Protein AF-A0A290WRK7-F1 (afdb_monomer_lite)

pLDDT: mean 82.77, std 15.47, range [34.72, 97.94]

Organism: NCBI:txid368607

Secondary structure (DSSP, 8-state):
-EETTEEB---TTSS-GGGHHHHHT-SEES-EEEEEEEETTEEEE----SS-S-HHHHTTTEEEEEEEE----SHHHHHHHHHHHHHHH-TTEEE---BTTBEEEEETTHHHHHHHT---TTTS-EEEEES-SSS-SEEEEE--TTSPPTTSHHHHHHHTTT---PPPEEEEEE---S-TTEEEEEEEEGGGGGGHHHHHHHHHHHHHHHBSS---TTTHHHHHHHHHHHTS--

Radius of gyration: 19.08 Å; chains: 1; bounding box: 57×40×49 Å

Structure (mmCIF, N/CA/C/O backbone):
data_AF-A0A290WRK7-F1
#
_entry.id   AF-A0A290WRK7-F1
#
loop_
_atom_site.group_PDB
_atom_site.id
_atom_site.type_symbol
_atom_site.label_atom_id
_atom_site.label_alt_id
_atom_site.label_comp_id
_atom_site.label_asym_id
_atom_site.label_entity_id
_atom_site.label_seq_id
_atom_site.pdbx_PDB_ins_code
_atom_site.Cartn_x
_atom_site.Cartn_y
_atom_site.Cartn_z
_atom_site.occupancy
_atom_site.B_iso_or_equiv
_atom_site.auth_seq_id
_atom_site.auth_comp_id
_atom_site.auth_asym_id
_atom_site.auth_atom_id
_atom_site.pdbx_PDB_model_num
ATOM 1 N N . MET A 1 1 ? -4.599 -4.733 23.146 1.00 87.56 1 MET A N 1
ATOM 2 C CA . MET A 1 1 ? -3.559 -3.703 23.405 1.00 87.56 1 MET A CA 1
ATOM 3 C C . MET A 1 1 ? -3.979 -2.384 22.777 1.00 87.56 1 MET A C 1
ATOM 5 O O . MET A 1 1 ? -4.770 -2.422 21.839 1.00 87.56 1 MET A O 1
ATOM 9 N N . MET A 1 2 ? -3.465 -1.245 23.249 1.00 90.06 2 MET A N 1
ATOM 10 C CA . MET A 1 2 ? -3.748 0.048 22.616 1.00 90.06 2 MET A CA 1
ATOM 11 C C . MET A 1 2 ? -2.709 0.366 21.531 1.00 90.06 2 MET A C 1
ATOM 13 O O . MET A 1 2 ? -1.506 0.301 21.780 1.00 90.06 2 MET A O 1
ATOM 17 N N . VAL A 1 3 ? -3.170 0.714 20.329 1.00 90.69 3 VAL A N 1
ATOM 18 C CA . VAL A 1 3 ? -2.330 1.184 19.214 1.00 90.69 3 VAL A CA 1
ATOM 19 C C . VAL A 1 3 ? -2.905 2.492 18.700 1.00 90.69 3 VAL A C 1
ATOM 21 O O . VAL A 1 3 ? -4.041 2.526 18.228 1.00 90.69 3 VAL A O 1
ATOM 24 N N . ASN A 1 4 ? -2.145 3.582 18.805 1.00 91.31 4 ASN A N 1
ATOM 25 C CA . ASN A 1 4 ? -2.606 4.931 18.441 1.00 91.31 4 ASN A CA 1
ATOM 26 C C . ASN A 1 4 ? -3.931 5.332 19.128 1.00 91.31 4 ASN A C 1
ATOM 28 O O . ASN A 1 4 ? -4.725 6.092 18.578 1.00 91.31 4 ASN A O 1
ATOM 32 N N . GLY A 1 5 ? -4.201 4.792 20.321 1.00 88.12 5 GLY A N 1
ATOM 33 C CA . GLY A 1 5 ? -5.473 4.993 21.022 1.00 88.12 5 GLY A CA 1
ATOM 34 C C . GLY A 1 5 ? -6.630 4.088 20.569 1.00 88.12 5 GLY A C 1
ATOM 35 O O . GLY A 1 5 ? -7.731 4.250 21.078 1.00 88.12 5 GLY A O 1
ATOM 36 N N . ASN A 1 6 ? -6.404 3.127 19.667 1.00 90.31 6 ASN A N 1
ATOM 37 C CA . ASN A 1 6 ? -7.387 2.107 19.278 1.00 90.31 6 ASN A CA 1
ATOM 38 C C . ASN A 1 6 ? -7.168 0.822 20.079 1.00 90.31 6 ASN A C 1
ATOM 40 O O . ASN A 1 6 ? -6.027 0.372 20.216 1.00 90.31 6 ASN A O 1
ATOM 44 N N . HIS A 1 7 ? -8.245 0.195 20.551 1.00 91.50 7 HIS A N 1
ATOM 45 C CA . HIS A 1 7 ? -8.158 -1.086 21.242 1.00 91.50 7 HIS A CA 1
ATOM 46 C C . HIS A 1 7 ? -8.175 -2.252 20.242 1.00 91.50 7 HIS A C 1
ATOM 48 O O . HIS A 1 7 ? -9.217 -2.593 19.686 1.00 91.50 7 HIS A O 1
ATOM 54 N N . LEU A 1 8 ? -7.013 -2.873 20.018 1.00 90.62 8 LEU A N 1
ATOM 55 C CA . LEU A 1 8 ? -6.845 -3.961 19.049 1.00 90.62 8 LEU A CA 1
ATOM 56 C C . LEU A 1 8 ? -6.542 -5.306 19.737 1.00 90.62 8 LEU A C 1
ATOM 58 O O . LEU A 1 8 ? -5.662 -5.386 20.607 1.00 90.62 8 LEU A O 1
ATOM 62 N N . LEU A 1 9 ? -7.227 -6.371 19.309 1.00 91.81 9 LEU A N 1
ATOM 63 C CA . LEU A 1 9 ? -6.870 -7.772 19.557 1.00 91.81 9 LEU A CA 1
ATOM 64 C C . LEU A 1 9 ? -6.065 -8.299 18.369 1.00 91.81 9 LEU A C 1
ATOM 66 O O . LEU A 1 9 ? -6.621 -8.694 17.349 1.00 91.81 9 LEU A O 1
ATOM 70 N N . ILE A 1 10 ? -4.741 -8.295 18.507 1.00 90.31 10 ILE A N 1
ATOM 71 C CA . ILE A 1 10 ? -3.822 -8.675 17.432 1.00 90.31 10 ILE A CA 1
ATOM 72 C C . ILE A 1 10 ? -3.366 -10.122 17.649 1.00 90.31 10 ILE A C 1
ATOM 74 O O . ILE A 1 10 ? -2.714 -10.404 18.659 1.00 90.31 10 ILE A O 1
ATOM 78 N N . PRO A 1 11 ? -3.653 -11.050 16.721 1.00 90.69 11 PRO A N 1
ATOM 79 C CA . PRO A 1 11 ? -3.128 -12.404 16.802 1.00 90.69 11 PRO A CA 1
ATOM 80 C C . PRO A 1 11 ? -1.599 -12.410 16.644 1.00 90.69 11 PRO A C 1
ATOM 82 O O . PRO A 1 11 ? -1.045 -11.831 15.708 1.00 90.69 11 PRO A O 1
ATOM 85 N N . ALA A 1 12 ? -0.898 -13.102 17.546 1.00 88.31 12 ALA A N 1
ATOM 86 C CA . ALA A 1 12 ? 0.568 -13.078 17.618 1.00 88.31 12 ALA A CA 1
ATOM 87 C C . ALA A 1 12 ? 1.280 -13.631 16.367 1.00 88.31 12 ALA A C 1
ATOM 89 O O . ALA A 1 12 ? 2.458 -13.352 16.150 1.00 88.31 12 ALA A O 1
ATOM 90 N N . ASN A 1 13 ? 0.585 -14.417 15.544 1.00 89.56 13 ASN A N 1
ATOM 91 C CA . ASN A 1 13 ? 1.113 -14.966 14.296 1.00 89.56 13 ASN A CA 1
ATOM 92 C C . ASN A 1 13 ? 1.212 -13.932 13.162 1.00 89.56 13 ASN A C 1
ATOM 94 O O . ASN A 1 13 ? 1.998 -14.154 12.251 1.00 89.56 13 ASN A O 1
ATOM 98 N N . TYR A 1 14 ? 0.494 -12.807 13.235 1.00 91.69 14 TYR A N 1
ATOM 99 C CA . TYR A 1 14 ? 0.699 -11.669 12.329 1.00 91.69 14 TYR A CA 1
ATOM 100 C C . TYR A 1 14 ? 1.817 -10.736 12.794 1.00 91.69 14 TYR A C 1
ATOM 102 O O . TYR A 1 14 ? 2.262 -9.886 12.033 1.00 91.69 14 TYR A O 1
ATOM 110 N N . ILE A 1 15 ? 2.277 -10.866 14.039 1.00 90.50 15 ILE A N 1
ATOM 111 C CA . ILE A 1 15 ? 3.373 -10.056 14.562 1.00 90.50 15 ILE A CA 1
ATOM 112 C C . ILE A 1 15 ? 4.708 -10.699 14.151 1.00 90.50 15 ILE A C 1
ATOM 114 O O . ILE A 1 15 ? 4.929 -11.875 14.490 1.00 90.50 15 ILE A O 1
ATOM 118 N N . PRO A 1 16 ? 5.627 -9.938 13.519 1.00 88.06 16 PRO A N 1
ATOM 119 C CA . PRO A 1 16 ? 6.979 -10.405 13.232 1.00 88.06 16 PRO A CA 1
ATOM 120 C C . PRO A 1 16 ? 7.637 -10.976 14.489 1.00 88.06 16 PRO A C 1
ATOM 122 O O . PRO A 1 16 ? 7.585 -10.358 15.557 1.00 88.06 16 PRO A O 1
ATOM 125 N N . SER A 1 17 ? 8.259 -12.153 14.395 1.00 85.50 17 SER A N 1
ATOM 126 C CA . SER A 1 17 ? 8.798 -12.873 15.564 1.00 85.50 17 SER A CA 1
ATOM 127 C C . SER A 1 17 ? 9.740 -12.007 16.410 1.00 85.50 17 SER A C 1
ATOM 129 O O . SER A 1 17 ? 9.629 -11.999 17.636 1.00 85.50 17 SER A O 1
ATOM 131 N N . TYR A 1 18 ? 10.575 -11.199 15.752 1.00 84.44 18 TYR A N 1
ATOM 132 C CA . TYR A 1 18 ? 11.521 -10.267 16.369 1.00 84.44 18 TYR A CA 1
ATOM 133 C C . TYR A 1 18 ? 10.865 -9.051 17.057 1.00 84.44 18 TYR A C 1
ATOM 135 O O . TYR A 1 18 ? 11.536 -8.345 17.804 1.00 84.44 18 TYR A O 1
ATOM 143 N N . MET A 1 19 ? 9.561 -8.807 16.865 1.00 86.62 19 MET A N 1
ATOM 144 C CA . MET A 1 19 ? 8.807 -7.725 17.523 1.00 86.62 19 MET A CA 1
ATOM 145 C C . MET A 1 19 ? 7.826 -8.211 18.597 1.00 86.62 19 MET A C 1
ATOM 147 O O . MET A 1 19 ? 7.280 -7.390 19.335 1.00 86.62 19 MET A O 1
ATOM 151 N N . ARG A 1 20 ? 7.597 -9.525 18.738 1.00 85.81 20 ARG A N 1
ATOM 152 C CA . ARG A 1 20 ? 6.590 -10.066 19.677 1.00 85.81 20 ARG A CA 1
ATOM 153 C C . ARG A 1 20 ? 6.816 -9.622 21.120 1.00 85.81 20 ARG A C 1
ATOM 155 O O . ARG A 1 20 ? 5.865 -9.211 21.781 1.00 85.81 20 ARG A O 1
ATOM 162 N N . GLY A 1 21 ? 8.068 -9.637 21.582 1.00 83.12 21 GLY A N 1
ATOM 163 C CA . GLY A 1 21 ? 8.419 -9.163 22.924 1.00 83.12 21 GLY A CA 1
ATOM 164 C C . GLY A 1 21 ? 8.080 -7.684 23.137 1.00 83.12 21 GLY A C 1
ATOM 165 O O . GLY A 1 21 ? 7.555 -7.317 24.185 1.00 83.12 21 GLY A O 1
ATOM 166 N N . LEU A 1 22 ? 8.288 -6.847 22.114 1.00 82.38 22 LEU A N 1
ATOM 167 C CA . LEU A 1 22 ? 7.995 -5.413 22.178 1.00 82.38 22 LEU A CA 1
ATOM 168 C C . LEU A 1 22 ? 6.494 -5.147 22.338 1.00 82.38 22 LEU A C 1
ATOM 170 O O . LEU A 1 22 ? 6.105 -4.269 23.112 1.00 82.38 22 LEU A O 1
ATOM 174 N N . TYR A 1 23 ? 5.641 -5.888 21.632 1.00 83.31 23 TYR A N 1
ATOM 175 C CA . TYR A 1 23 ? 4.194 -5.681 21.708 1.00 83.31 23 TYR A CA 1
ATOM 176 C C . TYR A 1 23 ? 3.550 -6.314 22.944 1.00 83.31 23 TYR A C 1
ATOM 178 O O . TYR A 1 23 ? 2.590 -5.753 23.463 1.00 83.31 23 TYR A O 1
ATOM 186 N N . ALA A 1 24 ? 4.104 -7.409 23.472 1.00 77.50 24 ALA A N 1
ATOM 187 C CA . ALA A 1 24 ? 3.602 -8.039 24.694 1.00 77.50 24 ALA A CA 1
ATOM 188 C C . ALA A 1 24 ? 3.771 -7.159 25.948 1.00 77.50 24 ALA A C 1
ATOM 190 O O . ALA A 1 24 ? 2.962 -7.229 26.867 1.00 77.50 24 ALA A O 1
ATOM 191 N N . GLN A 1 25 ? 4.815 -6.328 25.989 1.00 75.94 25 GLN A N 1
ATOM 192 C CA . GLN A 1 25 ? 5.191 -5.559 27.183 1.00 75.94 25 GLN A CA 1
ATOM 193 C C . GLN A 1 25 ? 4.525 -4.178 27.290 1.00 75.94 25 GLN A C 1
ATOM 195 O O . GLN A 1 25 ? 4.662 -3.517 28.316 1.00 75.94 25 GLN A O 1
ATOM 200 N N . ALA A 1 26 ? 3.834 -3.702 26.251 1.00 66.81 26 ALA A N 1
ATOM 201 C CA . ALA A 1 26 ? 3.345 -2.326 26.201 1.00 66.81 26 ALA A CA 1
ATOM 202 C C . ALA A 1 26 ? 1.818 -2.231 26.224 1.00 66.81 26 ALA A C 1
ATOM 204 O O . ALA A 1 26 ? 1.137 -2.759 25.347 1.00 66.81 26 ALA A O 1
ATOM 205 N N . GLY A 1 27 ? 1.290 -1.470 27.188 1.00 71.75 27 GLY A N 1
ATOM 206 C CA . GLY A 1 27 ? -0.140 -1.160 27.270 1.00 71.75 27 GLY A CA 1
ATOM 207 C C . GLY A 1 27 ? -0.640 -0.277 26.118 1.00 71.75 27 GLY A C 1
ATOM 208 O O . GLY A 1 27 ? -1.760 -0.478 25.648 1.00 71.75 27 GLY A O 1
ATOM 209 N N . ASN A 1 28 ? 0.200 0.650 25.630 1.00 81.69 28 ASN A N 1
ATOM 210 C CA . ASN A 1 28 ? -0.082 1.544 24.500 1.00 81.69 28 ASN A CA 1
ATOM 211 C C . ASN A 1 28 ? 1.162 1.757 23.615 1.00 81.69 28 ASN A C 1
ATOM 213 O O . ASN A 1 28 ? 2.265 1.929 24.139 1.00 81.69 28 ASN A O 1
ATOM 217 N N . ARG A 1 29 ? 0.999 1.756 22.285 1.00 85.38 29 ARG A N 1
ATOM 218 C CA . ARG A 1 29 ? 2.089 1.927 21.308 1.00 85.38 29 ARG A CA 1
ATOM 219 C C . ARG A 1 29 ? 1.732 2.928 20.195 1.00 85.38 29 ARG A C 1
ATOM 221 O O . ARG A 1 29 ? 0.610 2.885 19.682 1.00 85.38 29 ARG A O 1
ATOM 228 N N . PRO A 1 30 ? 2.691 3.775 19.768 1.00 86.00 30 PRO A N 1
ATOM 229 C CA . PRO A 1 30 ? 2.574 4.556 18.543 1.00 86.00 30 PRO A CA 1
ATOM 230 C C . PRO A 1 30 ? 2.918 3.659 17.345 1.00 86.00 30 PRO A C 1
ATOM 232 O O . PRO A 1 30 ? 4.058 3.604 16.887 1.00 86.00 30 PRO A O 1
ATOM 235 N N . GLY A 1 31 ? 1.923 2.911 16.880 1.00 90.00 31 GLY A N 1
ATOM 236 C CA . GLY A 1 31 ? 1.999 2.086 15.682 1.00 90.00 31 GLY A CA 1
ATOM 237 C C . GLY A 1 31 ? 2.139 0.577 15.895 1.00 90.00 31 GLY A C 1
ATOM 238 O O . GLY A 1 31 ? 2.341 0.075 17.003 1.00 90.00 31 GLY A O 1
ATOM 239 N N . LEU A 1 32 ? 1.984 -0.146 14.787 1.00 93.31 32 LEU A N 1
ATOM 240 C CA . LEU A 1 32 ? 1.907 -1.602 14.708 1.00 93.31 32 LEU A CA 1
ATOM 241 C C . LEU A 1 32 ? 2.444 -2.071 13.354 1.00 93.31 32 LEU A C 1
ATOM 243 O O . LEU A 1 32 ? 2.000 -1.576 12.324 1.00 93.31 32 LEU A O 1
ATOM 247 N N . LEU A 1 33 ? 3.356 -3.042 13.359 1.00 94.38 33 LEU A N 1
ATOM 248 C CA . LEU A 1 33 ? 3.789 -3.762 12.167 1.00 94.38 33 LEU A CA 1
ATOM 249 C C . LEU A 1 33 ? 3.208 -5.175 12.198 1.00 94.38 33 LEU A C 1
ATOM 251 O O . LEU A 1 33 ? 3.399 -5.908 13.172 1.00 94.38 33 LEU A O 1
ATOM 255 N N . LEU A 1 34 ? 2.533 -5.548 11.117 1.00 94.44 34 LEU A N 1
ATOM 256 C CA . LEU A 1 34 ? 2.062 -6.900 10.853 1.00 94.44 34 LEU A CA 1
ATOM 257 C C . LEU A 1 34 ? 2.731 -7.446 9.589 1.00 94.44 34 LEU A C 1
ATOM 259 O O . LEU A 1 34 ? 3.000 -6.698 8.651 1.00 94.44 34 LEU A O 1
ATOM 263 N N . GLN A 1 35 ? 2.943 -8.757 9.553 1.00 93.56 35 GLN A N 1
ATOM 264 C CA . GLN A 1 35 ? 3.394 -9.499 8.382 1.00 93.56 35 GLN A CA 1
ATOM 265 C C . GLN A 1 35 ? 2.357 -10.552 7.998 1.00 93.56 35 GLN A C 1
ATOM 267 O O . GLN A 1 35 ? 1.903 -11.355 8.821 1.00 93.56 35 GLN A O 1
ATOM 272 N N . ALA A 1 36 ? 1.998 -10.546 6.723 1.00 93.25 36 ALA A N 1
ATOM 273 C CA . ALA A 1 36 ? 1.075 -11.481 6.113 1.00 93.25 36 ALA A CA 1
ATOM 274 C C . ALA A 1 36 ? 1.650 -12.018 4.796 1.00 93.25 36 ALA A C 1
ATOM 276 O O . ALA A 1 36 ? 2.622 -11.493 4.263 1.00 93.25 36 ALA A O 1
ATOM 277 N N . GLN A 1 37 ? 1.034 -13.069 4.270 1.00 92.19 37 GLN A N 1
ATOM 278 C CA . GLN A 1 37 ? 1.240 -13.548 2.909 1.00 92.19 37 GLN A CA 1
ATOM 279 C C . GLN A 1 37 ? -0.056 -13.372 2.111 1.00 92.19 37 GLN A C 1
ATOM 281 O O . GLN A 1 37 ? -1.141 -13.717 2.599 1.00 92.19 37 GLN A O 1
ATOM 286 N N . TRP A 1 38 ? 0.049 -12.843 0.897 1.00 93.00 38 TRP A N 1
ATOM 287 C CA . TRP A 1 38 ? -1.045 -12.724 -0.054 1.00 93.00 38 TRP A CA 1
ATOM 288 C C . TRP A 1 38 ? -1.185 -14.018 -0.844 1.00 93.00 38 TRP A C 1
ATOM 290 O O . TRP A 1 38 ? -0.379 -14.334 -1.710 1.00 93.00 38 TRP A O 1
ATOM 300 N N . LYS A 1 39 ? -2.217 -14.809 -0.544 1.00 87.25 39 LYS A N 1
ATOM 301 C CA . LYS A 1 39 ? -2.423 -16.096 -1.212 1.00 87.25 39 LYS A CA 1
ATOM 302 C C . LYS A 1 39 ? -3.889 -16.329 -1.501 1.00 87.25 39 LYS A C 1
ATOM 304 O O . LYS A 1 39 ? -4.712 -16.366 -0.587 1.00 87.25 39 LYS A O 1
ATOM 309 N N . ARG A 1 40 ? -4.211 -16.561 -2.780 1.00 83.56 40 ARG A N 1
ATOM 310 C CA . ARG A 1 40 ? -5.577 -16.875 -3.244 1.00 83.56 40 ARG A CA 1
ATOM 311 C C . ARG A 1 40 ? -6.605 -15.834 -2.764 1.00 83.56 40 ARG A C 1
ATOM 313 O O . ARG A 1 40 ? -7.663 -16.201 -2.253 1.00 83.56 40 ARG A O 1
ATOM 320 N N . GLY A 1 41 ? -6.265 -14.548 -2.873 1.00 85.12 41 GLY A N 1
ATOM 321 C CA . GLY A 1 41 ? -7.152 -13.447 -2.489 1.00 85.12 41 GLY A CA 1
ATOM 322 C C . GLY A 1 41 ? -7.311 -13.233 -0.980 1.00 85.12 41 GLY A C 1
ATOM 323 O O . GLY A 1 41 ? -8.280 -12.606 -0.554 1.00 85.12 41 GLY A O 1
ATOM 324 N N . LYS A 1 42 ? -6.425 -13.800 -0.150 1.00 89.81 42 LYS A N 1
ATOM 325 C CA . LYS A 1 42 ? -6.499 -13.710 1.314 1.00 89.81 42 LYS A CA 1
ATOM 326 C C . LYS A 1 42 ? -5.151 -13.335 1.911 1.00 89.81 42 LYS A C 1
ATOM 328 O O . LYS A 1 42 ? -4.116 -13.828 1.469 1.00 89.81 42 LYS A O 1
ATOM 333 N N . LEU A 1 43 ? -5.201 -12.531 2.971 1.00 92.69 43 LEU A N 1
ATOM 334 C CA . LEU A 1 43 ? -4.069 -12.291 3.859 1.00 92.69 43 LEU A CA 1
ATOM 335 C C . LEU A 1 43 ? -4.054 -13.380 4.926 1.00 92.69 43 LEU A C 1
ATOM 337 O O . LEU A 1 43 ? -4.977 -13.487 5.732 1.00 92.69 43 LEU A O 1
ATOM 341 N N . LEU A 1 44 ? -3.019 -14.211 4.894 1.00 90.62 44 LEU A N 1
ATOM 342 C CA . LEU A 1 44 ? -2.750 -15.213 5.920 1.00 90.62 44 LEU A CA 1
ATOM 343 C C . LEU A 1 44 ? -1.534 -14.776 6.739 1.00 90.62 44 LEU A C 1
ATOM 345 O O . LEU A 1 44 ? -0.718 -14.017 6.221 1.00 90.62 44 LEU A O 1
ATOM 349 N N . PRO A 1 45 ? -1.360 -15.258 7.979 1.00 89.06 45 PRO A N 1
ATOM 350 C CA . PRO A 1 45 ? -0.137 -15.015 8.731 1.00 89.06 45 PRO A CA 1
ATOM 351 C C . PRO A 1 45 ? 1.085 -15.434 7.915 1.00 89.06 45 PRO A C 1
ATOM 353 O O . PRO A 1 45 ? 1.083 -16.499 7.288 1.00 89.06 45 PRO A O 1
ATOM 356 N N . PHE A 1 46 ? 2.111 -14.592 7.913 1.00 86.94 46 PHE A N 1
ATOM 357 C CA . PHE A 1 46 ? 3.347 -14.890 7.212 1.00 86.94 46 PHE A CA 1
ATOM 358 C C . PHE A 1 46 ? 4.126 -15.999 7.925 1.00 86.94 46 PHE A C 1
ATOM 360 O O . PHE A 1 46 ? 4.280 -15.986 9.149 1.00 86.94 46 PHE A O 1
ATOM 367 N N . ILE A 1 47 ? 4.631 -16.958 7.153 1.00 78.12 47 ILE A N 1
ATOM 368 C CA . ILE A 1 47 ? 5.482 -18.042 7.642 1.00 78.12 47 ILE A CA 1
ATOM 369 C C . ILE A 1 47 ? 6.767 -17.987 6.830 1.00 78.12 47 ILE A C 1
ATOM 371 O O . ILE A 1 47 ? 6.733 -18.178 5.617 1.00 78.12 47 ILE A O 1
ATOM 375 N N . ALA A 1 48 ? 7.891 -17.737 7.501 1.00 71.31 48 ALA A N 1
ATOM 376 C CA . ALA A 1 48 ? 9.180 -17.763 6.833 1.00 71.31 48 ALA A CA 1
ATOM 377 C C . ALA A 1 48 ? 9.488 -19.191 6.329 1.00 71.31 48 ALA A C 1
ATOM 379 O O . ALA A 1 48 ? 9.412 -20.122 7.138 1.00 71.31 48 ALA A O 1
ATOM 380 N N . PRO A 1 49 ? 9.819 -19.403 5.038 1.00 65.69 49 PRO A N 1
ATOM 381 C CA . PRO A 1 49 ? 10.357 -20.661 4.573 1.00 65.69 49 PRO A CA 1
ATOM 382 C C . PRO A 1 49 ? 11.640 -20.964 5.346 1.00 65.69 49 PRO A C 1
ATOM 384 O O . PRO A 1 49 ? 12.441 -20.085 5.651 1.00 65.69 49 PRO A O 1
ATOM 387 N N . HIS A 1 50 ? 11.810 -22.235 5.692 1.00 59.94 50 HIS A N 1
ATOM 388 C CA . HIS A 1 50 ? 12.923 -22.720 6.505 1.00 59.94 50 HIS A CA 1
ATOM 389 C C . HIS A 1 50 ? 14.256 -22.823 5.740 1.00 59.94 50 HIS A C 1
ATOM 391 O O . HIS A 1 50 ? 15.207 -23.381 6.283 1.00 59.94 50 HIS A O 1
ATOM 397 N N . ASP A 1 51 ? 14.334 -22.350 4.493 1.00 54.50 51 ASP A N 1
ATOM 398 C CA . ASP A 1 51 ? 15.534 -22.473 3.667 1.00 54.50 51 ASP A CA 1
ATOM 399 C C . ASP A 1 51 ? 16.359 -21.174 3.634 1.00 54.50 51 ASP A C 1
ATOM 401 O O . ASP A 1 51 ? 15.863 -20.074 3.868 1.00 54.50 51 ASP A O 1
ATOM 405 N N . ASN A 1 52 ? 17.659 -21.314 3.371 1.00 48.44 52 ASN A N 1
ATOM 406 C CA . ASN A 1 52 ? 18.594 -20.193 3.247 1.00 48.44 52 ASN A CA 1
ATOM 407 C C . ASN A 1 52 ? 18.533 -19.534 1.853 1.00 48.44 52 ASN A C 1
ATOM 409 O O . ASN A 1 52 ? 19.505 -18.898 1.435 1.00 48.44 52 ASN A O 1
ATOM 413 N N . THR A 1 53 ? 17.445 -19.717 1.094 1.00 51.34 53 THR A N 1
ATOM 414 C CA . THR A 1 53 ? 17.296 -19.078 -0.217 1.00 51.34 53 THR A CA 1
ATOM 415 C C . THR A 1 53 ? 17.174 -17.565 -0.010 1.00 51.34 53 THR A C 1
ATOM 417 O O . THR A 1 53 ? 16.541 -17.122 0.955 1.00 51.34 53 THR A O 1
ATOM 420 N N . PRO A 1 54 ? 17.803 -16.732 -0.861 1.00 48.19 54 PRO A N 1
ATOM 421 C CA . PRO A 1 54 ? 17.791 -15.295 -0.655 1.00 48.19 54 PRO A CA 1
ATOM 422 C C . PRO A 1 54 ? 16.375 -14.724 -0.509 1.00 48.19 54 PRO A C 1
ATOM 424 O O . PRO A 1 54 ? 15.486 -15.000 -1.314 1.00 48.19 54 PRO A O 1
ATOM 427 N N . ILE A 1 55 ? 16.203 -13.883 0.512 1.00 54.03 55 ILE A N 1
ATOM 428 C CA . ILE A 1 55 ? 14.940 -13.270 0.966 1.00 54.03 55 ILE A CA 1
ATOM 429 C C . ILE A 1 55 ? 14.124 -12.683 -0.207 1.00 54.03 55 ILE A C 1
ATOM 431 O O . ILE A 1 55 ? 12.909 -12.827 -0.274 1.00 54.03 55 ILE A O 1
ATOM 435 N N . TRP A 1 56 ? 14.778 -12.078 -1.198 1.00 53.06 56 TRP A N 1
ATOM 436 C CA . TRP A 1 56 ? 14.108 -11.455 -2.347 1.00 53.06 56 TRP A CA 1
ATOM 437 C C . TRP A 1 56 ? 13.507 -12.437 -3.371 1.00 53.06 56 TRP A C 1
ATOM 439 O O . TRP A 1 56 ? 12.760 -12.001 -4.244 1.00 53.06 56 TRP A O 1
ATOM 449 N N . ILE A 1 57 ? 13.812 -13.735 -3.281 1.00 57.03 57 ILE A N 1
ATOM 450 C CA . ILE A 1 57 ? 13.254 -14.786 -4.148 1.00 57.03 57 ILE A CA 1
ATOM 451 C C . ILE A 1 57 ? 12.118 -15.527 -3.432 1.00 57.03 57 ILE A C 1
ATOM 453 O O . ILE A 1 57 ? 11.103 -15.828 -4.056 1.00 57.03 57 ILE A O 1
ATOM 457 N N . SER A 1 58 ? 12.261 -15.787 -2.129 1.00 59.66 58 SER A N 1
ATOM 458 C CA . SER A 1 58 ? 11.358 -16.672 -1.375 1.00 59.66 58 SER A CA 1
ATOM 459 C C . SER A 1 58 ? 10.099 -15.996 -0.821 1.00 59.66 58 SER A C 1
ATOM 461 O O . SER A 1 58 ? 9.160 -16.689 -0.436 1.00 59.66 58 SER A O 1
ATOM 463 N N . TYR A 1 59 ? 10.058 -14.661 -0.776 1.00 74.12 59 TYR A N 1
ATOM 464 C CA . TYR A 1 59 ? 8.996 -13.901 -0.104 1.00 74.12 59 TYR A CA 1
ATOM 465 C C . TYR A 1 59 ? 8.109 -13.089 -1.046 1.00 74.12 59 TYR A C 1
ATOM 467 O O . TYR A 1 59 ? 7.543 -12.088 -0.629 1.00 74.12 59 TYR A O 1
ATOM 475 N N . GLN A 1 60 ? 7.961 -13.502 -2.307 1.00 78.88 60 GLN A N 1
ATOM 476 C CA . GLN A 1 60 ? 7.212 -12.736 -3.319 1.00 78.88 60 GLN A CA 1
ATOM 477 C C . GLN A 1 60 ? 5.770 -12.407 -2.907 1.00 78.88 60 GLN A C 1
ATOM 479 O O . GLN A 1 60 ? 5.274 -11.336 -3.242 1.00 78.88 60 GLN A O 1
ATOM 484 N N . ASP A 1 61 ? 5.141 -13.291 -2.132 1.00 86.38 61 ASP A N 1
ATOM 485 C CA . ASP A 1 61 ? 3.785 -13.104 -1.618 1.00 86.38 61 ASP A CA 1
ATOM 486 C C . ASP A 1 61 ? 3.747 -12.340 -0.275 1.00 86.38 61 ASP A C 1
ATOM 488 O O . ASP A 1 61 ? 2.678 -12.193 0.315 1.00 86.38 61 ASP A O 1
ATOM 492 N N . GLU A 1 62 ? 4.879 -11.884 0.274 1.00 88.19 62 GLU A N 1
ATOM 493 C CA . GLU A 1 62 ? 4.904 -11.146 1.541 1.00 88.19 62 GLU A CA 1
ATOM 494 C C . GLU A 1 62 ? 4.192 -9.796 1.412 1.00 88.19 62 GLU A C 1
ATOM 496 O O . GLU A 1 62 ? 4.438 -8.998 0.505 1.00 88.19 62 GLU A O 1
ATOM 501 N N . VAL A 1 63 ? 3.342 -9.524 2.399 1.00 92.25 63 VAL A N 1
ATOM 502 C CA . VAL A 1 63 ? 2.686 -8.242 2.612 1.00 92.25 63 VAL A CA 1
ATOM 503 C C . VAL A 1 63 ? 3.036 -7.746 4.010 1.00 92.25 63 VAL A C 1
ATOM 505 O O . VAL A 1 63 ? 2.637 -8.334 5.017 1.00 92.25 63 VAL A O 1
ATOM 508 N N . SER A 1 64 ? 3.753 -6.629 4.074 1.00 94.69 64 SER A N 1
ATOM 509 C CA . SER A 1 64 ? 4.034 -5.915 5.321 1.00 94.69 64 SER A CA 1
ATOM 510 C C . SER A 1 64 ? 3.012 -4.797 5.517 1.00 94.69 64 SER A C 1
ATOM 512 O O . SER A 1 64 ? 2.859 -3.946 4.646 1.00 94.69 64 SER A O 1
ATOM 514 N N . ILE A 1 65 ? 2.316 -4.782 6.654 1.00 97.44 65 ILE A N 1
ATOM 515 C CA . ILE A 1 65 ? 1.274 -3.799 6.981 1.00 97.44 65 ILE A CA 1
ATOM 516 C C . ILE A 1 65 ? 1.748 -2.977 8.174 1.00 97.44 65 ILE A C 1
ATOM 518 O O . ILE A 1 65 ? 1.868 -3.489 9.286 1.00 97.44 65 ILE A O 1
ATOM 522 N N . LEU A 1 66 ? 1.990 -1.693 7.951 1.00 96.94 66 LEU A N 1
ATOM 523 C CA . LEU A 1 66 ? 2.434 -0.747 8.958 1.00 96.94 66 LEU A CA 1
ATOM 524 C C . LEU A 1 66 ? 1.308 0.239 9.283 1.00 96.94 66 LEU A C 1
ATOM 526 O O . LEU A 1 66 ? 0.919 1.057 8.455 1.00 96.94 66 LEU A O 1
ATOM 530 N N . VAL A 1 67 ? 0.817 0.194 10.518 1.00 95.62 67 VAL A N 1
ATOM 531 C CA . VAL A 1 67 ? -0.087 1.200 11.082 1.00 95.62 67 VAL A CA 1
ATOM 532 C C . VAL A 1 67 ? 0.764 2.232 11.815 1.00 95.62 67 VAL A C 1
ATOM 534 O O . VAL A 1 67 ? 1.424 1.907 12.800 1.00 95.62 67 VAL A O 1
ATOM 537 N N . GLN A 1 68 ? 0.765 3.474 11.346 1.00 93.81 68 GLN A N 1
ATOM 538 C CA . GLN A 1 68 ? 1.549 4.587 11.895 1.00 93.81 68 GLN A CA 1
ATOM 539 C C . GLN A 1 68 ? 0.646 5.597 12.589 1.00 93.81 68 GLN A C 1
ATOM 541 O O . GLN A 1 68 ? -0.536 5.673 12.275 1.00 93.81 68 GLN A O 1
ATOM 546 N N . HIS A 1 69 ? 1.192 6.385 13.513 1.00 94.12 69 HIS A N 1
ATOM 547 C CA . HIS A 1 69 ? 0.439 7.438 14.188 1.00 94.12 69 HIS A CA 1
ATOM 548 C C . HIS A 1 69 ? 0.374 8.717 13.344 1.00 94.12 69 HIS A C 1
ATOM 550 O O . HIS A 1 69 ? 1.412 9.305 13.049 1.00 94.12 69 HIS A O 1
ATOM 556 N N . PHE A 1 70 ? -0.835 9.162 13.006 1.00 93.50 70 PHE A N 1
ATOM 557 C CA . PHE A 1 70 ? -1.103 10.447 12.354 1.00 93.50 70 PHE A CA 1
ATOM 558 C C . PHE A 1 70 ? -2.422 11.010 12.863 1.00 93.50 70 PHE A C 1
ATOM 560 O O . PHE A 1 70 ? -3.421 10.299 12.856 1.00 93.50 70 PHE A O 1
ATOM 567 N N . ASP A 1 71 ? -2.451 12.278 13.260 1.00 90.69 71 ASP A N 1
ATOM 568 C CA . ASP A 1 71 ? -3.667 12.926 13.758 1.00 90.69 71 ASP A CA 1
ATOM 569 C C . ASP A 1 71 ? -4.600 13.324 12.598 1.00 90.69 71 ASP A C 1
ATOM 571 O O . ASP A 1 71 ? -4.610 14.462 12.132 1.00 90.69 71 ASP A O 1
ATOM 575 N N . ALA A 1 72 ? -5.304 12.328 12.052 1.00 89.19 72 ALA A N 1
ATOM 576 C CA . ALA A 1 72 ? -6.286 12.480 10.982 1.00 89.19 72 ALA A CA 1
ATOM 577 C C . ALA A 1 72 ? -7.471 11.529 11.211 1.00 89.19 72 ALA A C 1
ATOM 579 O O . ALA A 1 72 ? -7.421 10.333 10.907 1.00 89.19 72 ALA A O 1
ATOM 580 N N . ASN A 1 73 ? -8.556 12.065 11.762 1.00 88.69 73 ASN A N 1
ATOM 581 C CA . ASN A 1 73 ? -9.722 11.314 12.221 1.00 88.69 73 ASN A CA 1
ATOM 582 C C . ASN A 1 73 ? -10.974 11.594 11.385 1.00 88.69 73 ASN A C 1
ATOM 584 O O . ASN A 1 73 ? -11.844 10.728 11.266 1.00 88.69 73 ASN A O 1
ATOM 588 N N . THR A 1 74 ? -11.074 12.777 10.782 1.00 90.00 74 THR A N 1
ATOM 589 C CA . THR A 1 74 ? -12.182 13.140 9.895 1.00 90.00 74 THR A CA 1
ATOM 590 C C . THR A 1 74 ? -11.868 12.818 8.434 1.00 90.00 74 THR A C 1
ATOM 592 O O . THR A 1 74 ? -10.716 12.669 8.027 1.00 90.00 74 THR A O 1
ATOM 595 N N . LEU A 1 75 ? -12.909 12.723 7.601 1.00 89.19 75 LEU A N 1
ATOM 596 C CA . LEU A 1 75 ? -12.733 12.512 6.161 1.00 89.19 75 LEU A CA 1
ATOM 597 C C . LEU A 1 75 ? -11.935 13.657 5.508 1.00 89.19 75 LEU A C 1
ATOM 599 O O . LEU A 1 75 ? -11.104 13.411 4.640 1.00 89.19 75 LEU A O 1
ATOM 603 N N . ALA A 1 76 ? -12.172 14.899 5.939 1.00 91.12 76 ALA A N 1
ATOM 604 C CA . ALA A 1 76 ? -11.457 16.067 5.435 1.00 91.12 76 ALA A CA 1
ATOM 605 C C . ALA A 1 76 ? -9.967 16.024 5.808 1.00 91.12 76 ALA A C 1
ATOM 607 O O . ALA A 1 76 ? -9.121 16.220 4.939 1.00 91.12 76 ALA A O 1
ATOM 608 N N . GLU A 1 77 ? -9.645 15.692 7.061 1.00 93.12 77 GLU A N 1
ATOM 609 C CA . GLU A 1 77 ? -8.258 15.518 7.520 1.00 93.12 77 GLU A CA 1
ATOM 610 C C . GLU A 1 77 ? -7.544 14.395 6.761 1.00 93.12 77 GLU A C 1
ATOM 612 O O . GLU A 1 77 ? -6.394 14.555 6.361 1.00 93.12 77 GLU A O 1
ATOM 617 N N . LYS A 1 78 ? -8.230 13.277 6.492 1.00 91.62 78 LYS A N 1
ATOM 618 C CA . LYS A 1 78 ? -7.671 12.169 5.702 1.00 91.62 78 LYS A CA 1
ATOM 619 C C . LYS A 1 78 ? -7.344 12.594 4.271 1.00 91.62 78 LYS A C 1
ATOM 621 O O . LYS A 1 78 ? -6.269 12.262 3.779 1.00 91.62 78 LYS A O 1
ATOM 626 N N . TYR A 1 79 ? -8.208 13.378 3.622 1.00 92.25 79 TYR A N 1
ATOM 627 C CA . TYR A 1 79 ? -7.895 13.934 2.302 1.00 92.25 79 TYR A CA 1
ATOM 628 C C . TYR A 1 79 ? -6.750 14.951 2.343 1.00 92.25 79 TYR A C 1
ATOM 630 O O . TYR A 1 79 ? -5.914 14.949 1.443 1.00 92.25 79 TYR A O 1
ATOM 638 N N . GLN A 1 80 ? -6.662 15.789 3.380 1.00 93.94 80 GLN A N 1
ATOM 639 C CA . GLN A 1 80 ? -5.528 16.706 3.554 1.00 93.94 80 GLN A CA 1
ATOM 640 C C . GLN A 1 80 ? -4.210 15.944 3.750 1.00 93.94 80 GLN A C 1
ATOM 642 O O . GLN A 1 80 ? -3.194 16.296 3.147 1.00 93.94 80 GLN A O 1
ATOM 647 N N . LEU A 1 81 ? -4.227 14.866 4.541 1.00 94.75 81 LEU A N 1
ATOM 648 C CA . LEU A 1 81 ? -3.080 13.979 4.720 1.00 94.75 81 LEU A CA 1
ATOM 649 C C . LEU A 1 81 ? -2.665 13.339 3.388 1.00 94.75 81 LEU A C 1
ATOM 651 O O . LEU A 1 81 ? -1.486 13.380 3.035 1.00 94.75 81 LEU A O 1
ATOM 655 N N . ALA A 1 82 ? -3.634 12.829 2.623 1.00 95.00 82 ALA A N 1
ATOM 656 C CA . ALA A 1 82 ? -3.397 12.240 1.310 1.00 95.00 82 ALA A CA 1
ATOM 657 C C . ALA A 1 82 ? -2.770 13.245 0.331 1.00 95.00 82 ALA A C 1
ATOM 659 O O . ALA A 1 82 ? -1.762 12.953 -0.311 1.00 95.00 82 ALA A O 1
ATOM 660 N N . GLN A 1 83 ? -3.298 14.472 0.276 1.00 94.88 83 GLN A N 1
ATOM 661 C CA . GLN A 1 83 ? -2.744 15.551 -0.547 1.00 94.88 83 GLN A CA 1
ATOM 662 C C . GLN A 1 83 ? -1.306 15.902 -0.148 1.00 94.88 83 GLN A C 1
ATOM 664 O O . GLN A 1 83 ? -0.455 16.084 -1.022 1.00 94.88 83 GLN A O 1
ATOM 669 N N . ARG A 1 84 ? -1.004 15.952 1.156 1.00 94.44 84 ARG A N 1
ATOM 670 C CA . ARG A 1 84 ? 0.357 16.191 1.655 1.00 94.44 84 ARG A CA 1
ATOM 671 C C . ARG A 1 84 ? 1.314 15.093 1.197 1.00 94.44 84 ARG A C 1
ATOM 673 O O . ARG A 1 84 ? 2.378 15.413 0.674 1.00 94.44 84 ARG A O 1
ATOM 680 N N . PHE A 1 85 ? 0.936 13.824 1.337 1.00 94.44 85 PHE A N 1
ATOM 681 C CA . PHE A 1 85 ? 1.758 12.693 0.894 1.00 94.44 85 PHE A CA 1
ATOM 682 C C . PHE A 1 85 ? 1.993 12.738 -0.618 1.00 94.44 85 PHE A C 1
ATOM 684 O O . PHE A 1 85 ? 3.133 12.649 -1.072 1.00 94.44 85 PHE A O 1
ATOM 691 N N . SER A 1 86 ? 0.944 12.985 -1.401 1.00 93.19 86 SER A N 1
ATOM 692 C CA . SER A 1 86 ? 1.067 13.080 -2.855 1.00 93.19 86 SER A CA 1
ATOM 693 C C . SER A 1 86 ? 1.876 14.282 -3.321 1.00 93.19 86 SER A C 1
ATOM 695 O O . SER A 1 86 ? 2.583 14.170 -4.320 1.00 93.19 86 SER A O 1
ATOM 697 N N . SER A 1 87 ? 1.860 15.408 -2.601 1.00 93.69 87 SER A N 1
ATOM 698 C CA . SER A 1 87 ? 2.695 16.566 -2.948 1.00 93.69 87 SER A CA 1
ATOM 699 C C . SER A 1 87 ? 4.200 16.292 -2.860 1.00 93.69 87 SER A C 1
ATOM 701 O O . SER A 1 87 ? 4.963 16.954 -3.555 1.00 93.69 87 SER A O 1
ATOM 703 N N . ILE A 1 88 ? 4.626 15.301 -2.066 1.00 91.94 88 ILE A N 1
ATOM 704 C CA . ILE A 1 88 ? 6.033 14.883 -1.977 1.00 91.94 88 ILE A CA 1
ATOM 705 C C . ILE A 1 88 ? 6.441 14.147 -3.257 1.00 91.94 88 ILE A C 1
ATOM 707 O O . ILE A 1 88 ? 7.544 14.336 -3.761 1.00 91.94 88 ILE A O 1
ATOM 711 N N . TRP A 1 89 ? 5.538 13.328 -3.801 1.00 90.69 89 TRP A N 1
ATOM 712 C CA . TRP A 1 89 ? 5.822 12.488 -4.962 1.00 90.69 89 TRP A CA 1
ATOM 713 C C . TRP A 1 89 ? 5.551 13.168 -6.300 1.00 90.69 89 TRP A C 1
ATOM 715 O O . TRP A 1 89 ? 6.182 12.808 -7.282 1.00 90.69 89 TRP A O 1
ATOM 725 N N . MET A 1 90 ? 4.635 14.132 -6.370 1.00 92.00 90 MET A N 1
ATOM 726 C CA . MET A 1 90 ? 4.184 14.745 -7.626 1.00 92.00 90 MET A CA 1
ATOM 727 C C . MET A 1 90 ? 5.212 15.586 -8.422 1.00 92.00 90 MET A C 1
ATOM 729 O O . MET A 1 90 ? 5.051 15.668 -9.644 1.00 92.00 90 MET A O 1
ATOM 733 N N . PRO A 1 91 ? 6.221 16.250 -7.821 1.00 90.75 91 PRO A N 1
ATOM 734 C CA . PRO A 1 91 ? 7.145 17.099 -8.571 1.00 90.75 91 PRO A CA 1
ATOM 735 C C . PRO A 1 91 ? 7.823 16.364 -9.736 1.00 90.75 91 PRO A C 1
ATOM 737 O O . PRO A 1 91 ? 8.205 15.205 -9.607 1.00 90.75 91 PRO A O 1
ATOM 740 N N . ASN A 1 92 ? 7.987 17.053 -10.871 1.00 88.94 92 ASN A N 1
ATOM 741 C CA . ASN A 1 92 ? 8.630 16.534 -12.089 1.00 88.94 92 ASN A CA 1
ATOM 742 C C . ASN A 1 92 ? 7.989 15.269 -12.677 1.00 88.94 92 ASN A C 1
ATOM 744 O O . ASN A 1 92 ? 8.679 14.435 -13.267 1.00 88.94 92 ASN A O 1
ATOM 748 N N . ARG A 1 93 ? 6.665 15.135 -12.560 1.00 91.75 93 ARG A N 1
ATOM 749 C CA . ARG A 1 93 ? 5.920 14.019 -13.145 1.00 91.75 93 ARG A CA 1
ATOM 750 C C . ARG A 1 93 ? 4.900 14.458 -14.174 1.00 91.75 93 ARG A C 1
ATOM 752 O O . ARG A 1 93 ? 4.317 15.538 -14.082 1.00 91.75 93 ARG A O 1
ATOM 759 N N . LYS A 1 94 ? 4.630 13.556 -15.110 1.00 93.00 94 LYS A N 1
ATOM 760 C CA . LYS A 1 94 ? 3.538 13.660 -16.076 1.00 93.00 94 LYS A CA 1
ATOM 761 C C . LYS A 1 94 ? 2.559 12.520 -15.866 1.00 93.00 94 LYS A C 1
ATOM 763 O O . LYS A 1 94 ? 2.957 11.398 -15.553 1.00 93.00 94 LYS A O 1
ATOM 768 N N . GLN A 1 95 ? 1.279 12.810 -16.062 1.00 93.75 95 GLN A N 1
ATOM 769 C CA . GLN A 1 95 ? 0.273 11.762 -16.122 1.00 93.75 95 GLN A CA 1
ATOM 770 C C . GLN A 1 95 ? 0.454 10.966 -17.414 1.00 93.75 95 GLN A C 1
ATOM 772 O O . GLN A 1 95 ? 0.636 11.545 -18.486 1.00 93.75 95 GLN A O 1
ATOM 777 N N . VAL A 1 96 ? 0.389 9.647 -17.30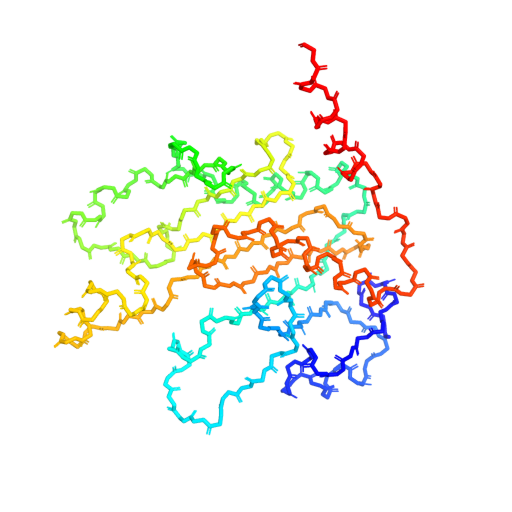5 1.00 92.38 96 VAL A N 1
ATOM 778 C CA . VAL A 1 96 ? 0.391 8.723 -18.442 1.00 92.38 96 VAL A CA 1
ATOM 779 C C . VAL A 1 96 ? -0.915 7.928 -18.457 1.00 92.38 96 VAL A C 1
ATOM 781 O O . VAL A 1 96 ? -1.837 8.212 -17.688 1.00 92.38 96 VAL A O 1
ATOM 784 N N . ALA A 1 97 ? -1.026 6.949 -19.356 1.00 90.62 97 ALA A N 1
ATOM 785 C CA . ALA A 1 97 ? -2.205 6.097 -19.436 1.00 90.62 97 ALA A CA 1
ATOM 786 C C . ALA A 1 97 ? -2.501 5.428 -18.083 1.00 90.62 97 ALA A C 1
ATOM 788 O O . ALA A 1 97 ? -1.607 4.880 -17.431 1.00 90.62 97 ALA A O 1
ATOM 789 N N . SER A 1 98 ? -3.771 5.473 -17.676 1.00 90.06 98 SER A N 1
ATOM 790 C CA . SER A 1 98 ? -4.249 4.777 -16.485 1.00 90.06 98 SER A CA 1
ATOM 791 C C . SER A 1 98 ? -3.958 3.280 -16.573 1.00 90.06 98 SER A C 1
ATOM 793 O O . SER A 1 98 ? -4.048 2.675 -17.642 1.00 90.06 98 SER A O 1
ATOM 795 N N . ARG A 1 99 ? -3.640 2.668 -15.432 1.00 90.81 99 ARG A N 1
ATOM 796 C CA . ARG A 1 99 ? -3.303 1.243 -15.328 1.00 90.81 99 ARG A CA 1
ATOM 797 C C . ARG A 1 99 ? -3.936 0.671 -14.066 1.00 90.81 99 ARG A C 1
ATOM 799 O O . ARG A 1 99 ? -3.901 1.319 -13.030 1.00 90.81 99 ARG A O 1
ATOM 806 N N . HIS A 1 100 ? -4.536 -0.516 -14.153 1.00 94.06 100 HIS A N 1
ATOM 807 C CA . HIS A 1 100 ? -5.206 -1.179 -13.019 1.00 94.06 100 HIS A CA 1
ATOM 808 C C . HIS A 1 100 ? -6.291 -0.319 -12.334 1.00 94.06 100 HIS A C 1
ATOM 810 O O . HIS A 1 100 ? -6.511 -0.436 -11.134 1.00 94.06 100 HIS A O 1
ATOM 816 N N . GLY A 1 101 ? -6.957 0.572 -13.081 1.00 93.31 101 GLY A N 1
ATOM 817 C CA . GLY A 1 101 ? -7.942 1.510 -12.524 1.00 93.31 101 GLY A CA 1
ATOM 818 C C . GLY A 1 101 ? -7.339 2.691 -11.748 1.00 93.31 101 GLY A C 1
ATOM 819 O O . GLY A 1 101 ? -8.077 3.422 -11.095 1.00 93.31 101 GLY A O 1
ATOM 820 N N . LEU A 1 102 ? -6.020 2.895 -11.827 1.00 96.19 102 LEU A N 1
ATOM 821 C CA . LEU A 1 102 ? -5.282 3.957 -11.144 1.00 96.19 102 LEU A CA 1
ATOM 822 C C . LEU A 1 102 ? -4.836 5.052 -12.124 1.00 96.19 102 LEU A C 1
ATOM 824 O O . LEU A 1 102 ? -4.505 4.779 -13.284 1.00 96.19 102 LEU A O 1
ATOM 828 N N . LEU A 1 103 ? -4.760 6.295 -11.643 1.00 96.19 103 LEU A N 1
ATOM 829 C CA . LEU A 1 103 ? -4.091 7.394 -12.342 1.00 96.19 103 LEU A CA 1
ATOM 830 C C . LEU A 1 103 ? -2.579 7.243 -12.169 1.00 96.19 103 LEU A C 1
ATOM 832 O O . LEU A 1 103 ? -2.090 7.350 -11.048 1.00 96.19 103 LEU A O 1
ATOM 836 N N . ARG A 1 104 ? -1.843 6.996 -13.258 1.00 95.50 104 ARG A N 1
ATOM 837 C CA . ARG A 1 104 ? -0.391 6.763 -13.230 1.00 95.50 104 ARG A CA 1
ATOM 838 C C . ARG A 1 104 ? 0.385 8.034 -13.577 1.00 95.50 104 ARG A C 1
ATOM 840 O O . ARG A 1 104 ? 0.066 8.714 -14.553 1.00 95.50 104 ARG A O 1
ATOM 847 N N . TYR A 1 105 ? 1.436 8.303 -12.811 1.00 94.25 105 TYR A N 1
ATOM 848 C CA . TYR A 1 105 ? 2.347 9.431 -12.964 1.00 94.25 105 TYR A CA 1
ATOM 849 C C . TYR A 1 105 ? 3.803 8.952 -12.979 1.00 94.25 105 TYR A C 1
ATOM 851 O O . TYR A 1 105 ? 4.316 8.419 -11.990 1.00 94.25 105 TYR A O 1
ATOM 859 N N . GLU A 1 106 ? 4.490 9.204 -14.087 1.00 91.19 106 GLU A N 1
ATOM 860 C CA . GLU A 1 106 ? 5.892 8.828 -14.303 1.00 91.19 106 GLU A CA 1
ATOM 861 C C . GLU A 1 106 ? 6.799 10.056 -14.193 1.00 91.19 106 GLU A C 1
ATOM 863 O O . GLU A 1 106 ? 6.375 11.176 -14.490 1.00 91.19 106 GLU A O 1
ATOM 868 N N . HIS A 1 107 ? 8.054 9.854 -13.786 1.00 88.25 107 HIS A N 1
ATOM 869 C CA . HIS A 1 107 ? 9.047 10.929 -13.733 1.00 88.25 107 HIS A CA 1
ATOM 870 C C . HIS A 1 107 ? 9.410 11.406 -15.151 1.00 88.25 107 HIS A C 1
ATOM 872 O O . HIS A 1 107 ? 9.645 10.595 -16.048 1.00 88.25 107 HIS A O 1
ATOM 878 N N . ASN A 1 108 ? 9.495 12.721 -15.366 1.00 85.56 108 ASN A N 1
ATOM 879 C CA . ASN A 1 108 ? 9.734 13.315 -16.688 1.00 85.56 108 ASN A CA 1
ATOM 880 C C . ASN A 1 108 ? 11.084 12.896 -17.291 1.00 85.56 108 ASN A C 1
ATOM 882 O O . ASN A 1 108 ? 11.155 12.582 -18.477 1.00 85.56 108 ASN A O 1
ATOM 886 N N . ASP A 1 109 ? 12.123 12.828 -16.456 1.00 79.75 109 ASP A N 1
ATOM 887 C CA . ASP A 1 109 ? 13.489 12.465 -16.862 1.00 79.75 109 ASP A CA 1
ATOM 888 C C . ASP A 1 109 ? 13.684 10.969 -17.151 1.00 79.75 109 ASP A C 1
ATOM 890 O O . ASP A 1 109 ? 14.772 10.556 -17.562 1.00 79.75 109 ASP A O 1
ATOM 894 N N . LEU A 1 110 ? 12.660 10.135 -16.933 1.00 77.38 110 LEU A N 1
ATOM 895 C CA . LEU A 1 110 ? 12.797 8.685 -17.030 1.00 77.38 110 LEU A CA 1
ATOM 896 C C . LEU A 1 110 ? 13.360 8.221 -18.393 1.00 77.38 110 LEU A C 1
ATOM 898 O O . LEU A 1 110 ? 14.323 7.453 -18.394 1.00 77.38 110 LEU A O 1
ATOM 902 N N . PRO A 1 111 ? 12.880 8.709 -19.557 1.00 76.94 111 PRO A N 1
ATOM 903 C CA . PRO A 1 111 ? 13.422 8.293 -20.853 1.00 76.94 111 PRO A CA 1
ATOM 904 C C . PRO A 1 111 ? 14.886 8.691 -21.078 1.00 76.94 111 PRO A C 1
ATOM 906 O O . PRO A 1 111 ? 15.575 8.067 -21.883 1.00 76.94 111 PRO A O 1
ATOM 909 N N . GLN A 1 112 ? 15.363 9.762 -20.440 1.00 74.19 112 GLN A N 1
ATOM 910 C CA . GLN A 1 112 ? 16.764 10.172 -20.525 1.00 74.19 112 GLN A CA 1
ATOM 911 C C . GLN A 1 112 ? 17.635 9.276 -19.642 1.00 74.19 112 GLN A C 1
ATOM 913 O O . GLN A 1 112 ? 18.581 8.673 -20.137 1.00 74.19 112 GLN A O 1
ATOM 918 N N . ARG A 1 113 ? 17.255 9.092 -18.376 1.00 71.38 113 ARG A N 1
ATOM 919 C CA . ARG A 1 113 ? 18.003 8.260 -17.419 1.00 71.38 113 ARG A CA 1
ATOM 920 C C . ARG A 1 113 ? 18.104 6.803 -17.858 1.00 71.38 113 ARG A C 1
ATOM 922 O O . ARG A 1 113 ? 19.148 6.184 -17.682 1.00 71.38 113 ARG A O 1
ATOM 929 N N . VAL A 1 114 ? 17.054 6.276 -18.498 1.00 74.00 114 VAL A N 1
ATOM 930 C CA . VAL A 1 114 ? 17.074 4.936 -19.107 1.00 74.00 114 VAL A CA 1
ATOM 931 C C . VAL A 1 114 ? 18.105 4.833 -20.233 1.00 74.00 114 VAL A C 1
ATOM 933 O O . VAL A 1 114 ? 18.752 3.799 -20.365 1.00 74.00 114 VAL A O 1
ATOM 936 N N . ARG A 1 115 ? 18.283 5.891 -21.037 1.00 73.19 115 ARG A N 1
ATOM 937 C CA . ARG A 1 115 ? 19.294 5.929 -22.109 1.00 73.19 115 ARG A CA 1
ATOM 938 C C . ARG A 1 115 ? 20.720 6.045 -21.571 1.00 73.19 115 ARG A C 1
ATOM 940 O O . ARG A 1 115 ? 21.635 5.541 -22.209 1.00 73.19 115 ARG A O 1
ATOM 947 N N . GLU A 1 116 ? 20.895 6.696 -20.427 1.00 72.38 116 GLU A N 1
ATOM 948 C CA . GLU A 1 116 ? 22.204 6.957 -19.814 1.00 72.38 116 GLU A CA 1
ATOM 949 C C . GLU A 1 116 ? 22.661 5.844 -18.842 1.00 72.38 116 GLU A C 1
ATOM 951 O O . GLU A 1 116 ? 23.768 5.921 -18.322 1.00 72.38 116 GLU A O 1
ATOM 956 N N . ASP A 1 117 ? 21.840 4.811 -18.594 1.00 67.50 117 ASP A N 1
ATOM 957 C CA . ASP A 1 117 ? 22.069 3.736 -17.599 1.00 67.50 117 ASP A CA 1
ATOM 958 C C . ASP A 1 117 ? 22.324 4.259 -16.163 1.00 67.50 117 ASP A C 1
ATOM 960 O O . ASP A 1 117 ? 22.924 3.587 -15.328 1.00 67.50 117 ASP A O 1
ATOM 964 N N . VAL A 1 118 ? 21.829 5.466 -15.846 1.00 65.00 118 VAL A N 1
ATOM 965 C CA . VAL A 1 118 ? 21.935 6.113 -14.517 1.00 65.00 118 VAL A CA 1
ATOM 966 C C . VAL A 1 118 ? 20.629 5.948 -13.738 1.00 65.00 118 VAL A C 1
ATOM 968 O O . VAL A 1 118 ? 20.097 6.895 -13.156 1.00 65.00 118 VAL A O 1
ATOM 971 N N . ILE A 1 119 ? 20.054 4.748 -13.785 1.00 64.81 119 ILE A N 1
ATOM 972 C CA . ILE A 1 119 ? 18.746 4.496 -13.190 1.00 64.81 119 ILE A CA 1
ATOM 973 C C . ILE A 1 119 ? 18.886 3.916 -11.789 1.00 64.81 119 ILE A C 1
ATOM 975 O O . ILE A 1 119 ? 19.616 2.947 -11.576 1.00 64.81 119 ILE A O 1
ATOM 979 N N . THR A 1 120 ? 18.132 4.457 -10.837 1.00 63.28 120 THR A N 1
ATOM 980 C CA . THR A 1 120 ? 18.049 3.911 -9.479 1.00 63.28 120 THR A CA 1
ATOM 981 C C . THR A 1 120 ? 16.656 3.348 -9.188 1.00 63.28 120 THR A C 1
ATOM 983 O O . THR A 1 120 ? 15.682 3.608 -9.884 1.00 63.28 120 THR A O 1
ATOM 986 N N . VAL A 1 121 ? 16.527 2.514 -8.158 1.00 60.75 121 VAL A N 1
ATOM 987 C CA . VAL A 1 121 ? 15.203 2.022 -7.720 1.00 60.75 121 VAL A CA 1
ATOM 988 C C . VAL A 1 121 ? 14.499 3.048 -6.813 1.00 60.75 121 VAL A C 1
ATOM 990 O O . VAL A 1 121 ? 13.339 2.874 -6.438 1.00 60.75 121 VAL A O 1
ATOM 993 N N . PHE A 1 122 ? 15.203 4.115 -6.420 1.00 62.75 122 PHE A N 1
ATOM 994 C CA . PHE A 1 122 ? 14.777 5.040 -5.371 1.00 62.75 122 PHE A CA 1
ATOM 995 C C . PHE A 1 122 ? 14.142 6.322 -5.915 1.00 62.75 122 PHE A C 1
ATOM 997 O O . PHE A 1 122 ? 13.163 6.782 -5.328 1.00 62.75 122 PHE A O 1
ATOM 1004 N N . TYR A 1 123 ? 14.640 6.872 -7.026 1.00 64.44 123 TYR A N 1
ATOM 1005 C CA . TYR A 1 123 ? 14.160 8.146 -7.579 1.00 64.44 123 TYR A CA 1
ATOM 1006 C C . TYR A 1 123 ? 13.080 7.974 -8.660 1.00 64.44 123 TYR A C 1
ATOM 1008 O O . TYR A 1 123 ? 12.221 8.835 -8.839 1.00 64.44 123 TYR A O 1
ATOM 1016 N N . GLU A 1 124 ? 13.074 6.840 -9.352 1.00 75.44 124 GLU A N 1
ATOM 1017 C CA . GLU A 1 124 ? 12.330 6.625 -10.594 1.00 75.44 124 GLU A CA 1
ATOM 1018 C C . GLU A 1 124 ? 11.004 5.883 -10.395 1.00 75.44 124 GLU A C 1
ATOM 1020 O O . GLU A 1 124 ? 10.407 5.402 -11.355 1.00 75.44 124 GLU A O 1
ATOM 1025 N N . LYS A 1 125 ? 10.531 5.777 -9.149 1.00 87.62 125 LYS A N 1
ATOM 1026 C CA . LYS A 1 125 ? 9.287 5.073 -8.820 1.00 87.62 125 LYS A CA 1
ATOM 1027 C C . LYS A 1 125 ? 8.094 5.689 -9.529 1.00 87.62 125 LYS A C 1
ATOM 1029 O O . LYS A 1 125 ? 8.004 6.909 -9.593 1.00 87.62 125 LYS A O 1
ATOM 1034 N N . ASP A 1 126 ? 7.164 4.873 -9.995 1.00 91.81 126 ASP A N 1
ATOM 1035 C CA . ASP A 1 126 ? 5.874 5.327 -10.503 1.00 91.81 126 ASP A CA 1
ATOM 1036 C C . ASP A 1 126 ? 4.958 5.699 -9.342 1.00 91.81 126 ASP A C 1
ATOM 1038 O O . ASP A 1 126 ? 4.937 5.006 -8.325 1.00 91.81 126 ASP A O 1
ATOM 1042 N N . LEU A 1 127 ? 4.179 6.765 -9.515 1.00 95.31 127 LEU A N 1
ATOM 1043 C CA . LEU A 1 127 ? 3.137 7.173 -8.581 1.00 95.31 127 LEU A CA 1
ATOM 1044 C C . LEU A 1 127 ? 1.769 6.824 -9.170 1.00 95.31 127 LEU A C 1
ATOM 1046 O O . LEU A 1 127 ? 1.456 7.204 -10.295 1.00 95.31 127 LEU A O 1
ATOM 1050 N N . TYR A 1 128 ? 0.939 6.157 -8.387 1.00 97.12 128 TYR A N 1
ATOM 1051 C CA . TYR A 1 128 ? -0.430 5.807 -8.721 1.00 97.12 128 TYR A CA 1
ATOM 1052 C C . TYR A 1 128 ? -1.383 6.431 -7.704 1.00 97.12 128 TYR A C 1
ATOM 1054 O O . TYR A 1 128 ? -1.141 6.344 -6.503 1.00 97.12 128 TYR A O 1
ATOM 1062 N N . LEU A 1 129 ? -2.467 7.045 -8.176 1.00 96.75 129 LEU A N 1
ATOM 1063 C CA . LEU A 1 129 ? -3.486 7.677 -7.333 1.00 96.75 129 LEU A CA 1
ATOM 1064 C C . LEU A 1 129 ? -4.881 7.152 -7.678 1.00 96.75 129 LEU A C 1
ATOM 1066 O O . LEU A 1 129 ? -5.181 6.899 -8.848 1.00 96.75 129 LEU A O 1
ATOM 1070 N N . TYR A 1 130 ? -5.753 7.061 -6.676 1.00 95.56 130 TYR A N 1
ATOM 1071 C CA . TYR A 1 130 ? -7.169 6.748 -6.869 1.00 95.56 130 TYR A CA 1
ATOM 1072 C C . TYR A 1 130 ? -8.073 7.524 -5.904 1.00 95.56 130 TYR A C 1
ATOM 1074 O O . TYR A 1 130 ? -7.694 7.709 -4.746 1.00 95.56 130 TYR A O 1
ATOM 1082 N N . PRO A 1 131 ? -9.291 7.918 -6.334 1.00 89.56 131 PRO A N 1
ATOM 1083 C CA . PRO A 1 131 ? -9.790 7.946 -7.714 1.00 89.56 131 PRO A CA 1
ATOM 1084 C C . PRO A 1 131 ? -9.378 9.212 -8.483 1.00 89.56 131 PRO A C 1
ATOM 1086 O O . PRO A 1 131 ? -9.434 9.223 -9.710 1.00 89.56 131 PRO A O 1
ATOM 1089 N N . SER A 1 132 ? -8.999 10.289 -7.788 1.00 90.06 132 SER A N 1
ATOM 1090 C CA . SER A 1 132 ? -8.575 11.559 -8.396 1.00 90.06 132 SER A CA 1
ATOM 1091 C C . SER A 1 132 ? -7.543 12.280 -7.529 1.00 90.06 132 SER A C 1
ATOM 1093 O O . SER A 1 132 ? -7.299 11.875 -6.394 1.00 90.06 132 SER A O 1
ATOM 1095 N N . ARG A 1 133 ? -6.946 13.363 -8.044 1.00 86.88 133 ARG A N 1
ATOM 1096 C CA . ARG A 1 133 ? -5.959 14.179 -7.310 1.00 86.88 133 ARG A CA 1
ATOM 1097 C C . ARG A 1 133 ? -6.577 15.009 -6.184 1.00 86.88 133 ARG A C 1
ATOM 1099 O O . ARG A 1 133 ? -5.899 15.350 -5.222 1.00 86.88 133 ARG A O 1
ATOM 1106 N N . GLU A 1 134 ? -7.853 15.349 -6.304 1.00 86.81 134 GLU A N 1
ATOM 1107 C CA . GLU A 1 134 ? -8.576 16.197 -5.355 1.00 86.81 134 GLU A CA 1
ATOM 1108 C C . GLU A 1 134 ? -9.164 15.384 -4.199 1.00 86.81 134 GLU A C 1
ATOM 1110 O O . GLU A 1 134 ? -9.376 15.921 -3.114 1.00 86.81 134 GLU A O 1
ATOM 1115 N N . ARG A 1 135 ? -9.439 14.094 -4.429 1.00 89.88 135 ARG A N 1
ATOM 1116 C CA . ARG A 1 135 ? -10.089 13.186 -3.474 1.00 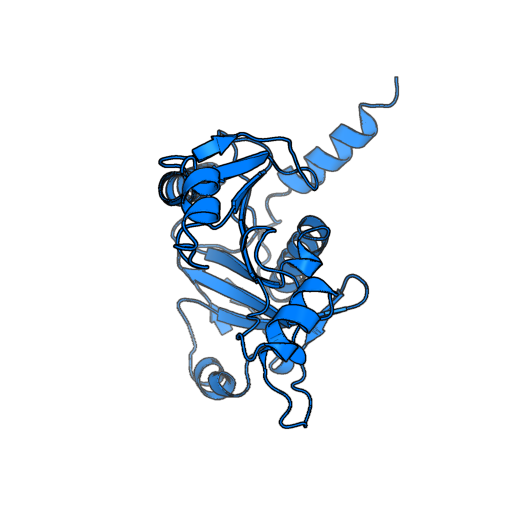89.88 135 ARG A CA 1
ATOM 1117 C C . ARG A 1 135 ? -9.311 11.883 -3.334 1.00 89.88 135 ARG A C 1
ATOM 1119 O O . ARG A 1 135 ? -9.893 10.821 -3.480 1.00 89.88 135 ARG A O 1
ATOM 1126 N N . ILE A 1 136 ? -8.005 11.967 -3.099 1.00 92.81 136 ILE A N 1
ATOM 1127 C CA . ILE A 1 136 ? -7.121 10.796 -3.017 1.00 92.81 136 ILE A CA 1
ATOM 1128 C C . ILE A 1 136 ? -7.547 9.908 -1.839 1.00 92.81 136 ILE A C 1
ATOM 1130 O O . ILE A 1 136 ? -7.470 10.317 -0.683 1.00 92.81 136 ILE A O 1
ATOM 1134 N N . GLU A 1 137 ? -7.995 8.694 -2.140 1.00 93.38 137 GLU A N 1
ATOM 1135 C CA . GLU A 1 137 ? -8.344 7.662 -1.155 1.00 93.38 137 GLU A CA 1
ATOM 1136 C C . GLU A 1 137 ? -7.161 6.725 -0.897 1.00 93.38 137 GLU A C 1
ATOM 1138 O O . GLU A 1 137 ? -6.960 6.259 0.228 1.00 93.38 137 GLU A O 1
ATOM 1143 N N . THR A 1 138 ? -6.351 6.501 -1.934 1.00 95.94 138 THR A N 1
ATOM 1144 C CA . THR A 1 138 ? -5.113 5.734 -1.858 1.00 95.94 138 THR A CA 1
ATOM 1145 C C . THR A 1 138 ? -4.037 6.290 -2.787 1.00 95.94 138 THR A C 1
ATOM 1147 O O . THR A 1 138 ? -4.323 6.864 -3.845 1.00 95.94 138 THR A O 1
ATOM 1150 N N . GLN A 1 139 ? -2.790 6.098 -2.365 1.00 97.38 139 GLN A N 1
ATOM 1151 C CA . GLN A 1 139 ? -1.582 6.373 -3.120 1.00 97.38 139 GLN A CA 1
ATOM 1152 C C . GLN A 1 139 ? -0.722 5.110 -3.160 1.00 97.38 139 GLN A C 1
ATOM 1154 O O . GLN A 1 139 ? -0.501 4.482 -2.131 1.00 97.38 139 GLN A O 1
ATOM 1159 N N . ILE A 1 140 ? -0.175 4.772 -4.326 1.00 97.75 140 ILE A N 1
ATOM 1160 C CA . ILE A 1 140 ? 0.771 3.664 -4.466 1.00 97.75 140 ILE A CA 1
ATOM 1161 C C . ILE A 1 140 ? 2.021 4.162 -5.179 1.00 97.75 140 ILE A C 1
ATOM 1163 O O . ILE A 1 140 ? 1.941 4.785 -6.234 1.00 97.75 140 ILE A O 1
ATOM 1167 N N . VAL A 1 141 ? 3.186 3.882 -4.612 1.00 95.62 141 VAL A N 1
ATOM 1168 C CA . VAL A 1 141 ? 4.489 4.216 -5.177 1.00 95.62 141 VAL A CA 1
ATOM 1169 C C . VAL A 1 141 ? 5.246 2.924 -5.448 1.00 95.62 141 VAL A C 1
ATOM 1171 O O . VAL A 1 141 ? 5.624 2.218 -4.513 1.00 95.62 141 VAL A O 1
ATOM 1174 N N . CYS A 1 142 ? 5.483 2.607 -6.718 1.00 92.75 142 CYS A N 1
ATOM 1175 C CA . CYS A 1 142 ? 6.056 1.325 -7.133 1.00 92.75 142 CYS A CA 1
ATOM 1176 C C . CYS A 1 142 ? 7.357 1.481 -7.904 1.00 92.75 142 CYS A C 1
ATOM 1178 O O . CYS A 1 142 ? 7.547 2.440 -8.647 1.00 92.75 142 CYS A O 1
ATOM 1180 N N . ALA A 1 143 ? 8.227 0.481 -7.796 1.00 89.62 143 ALA A N 1
ATOM 1181 C CA . ALA A 1 143 ? 9.346 0.346 -8.712 1.00 89.62 143 ALA A CA 1
ATOM 1182 C C . ALA A 1 143 ? 8.842 0.249 -10.177 1.00 89.62 143 ALA A C 1
ATOM 1184 O O . ALA A 1 143 ? 7.905 -0.495 -10.468 1.00 89.62 143 ALA A O 1
ATOM 1185 N N . PRO A 1 144 ? 9.450 0.986 -11.111 1.00 84.88 144 PRO A N 1
ATOM 1186 C CA . PRO A 1 144 ? 8.996 1.093 -12.502 1.00 84.88 144 PRO A CA 1
ATOM 1187 C C . PRO A 1 144 ? 9.303 -0.162 -13.335 1.00 84.88 144 PRO A C 1
ATOM 1189 O O . PRO A 1 144 ? 10.248 -0.897 -13.044 1.00 84.88 144 PRO A O 1
ATOM 1192 N N . ASP A 1 145 ? 8.533 -0.385 -14.407 1.00 81.75 145 ASP A N 1
ATOM 1193 C CA . ASP A 1 145 ? 8.517 -1.625 -15.217 1.00 81.75 145 ASP A CA 1
ATOM 1194 C C . ASP A 1 145 ? 9.876 -2.043 -15.810 1.00 81.75 145 ASP A C 1
ATOM 1196 O O . ASP A 1 14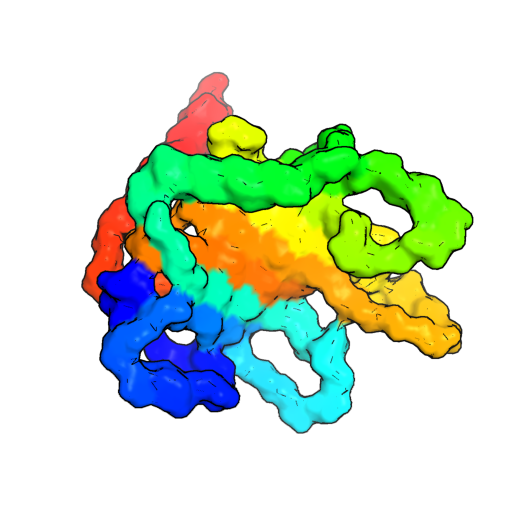5 ? 10.087 -3.212 -16.133 1.00 81.75 145 ASP A O 1
ATOM 1200 N N . PHE A 1 146 ? 10.823 -1.114 -15.967 1.00 78.69 146 PHE A N 1
ATOM 1201 C CA . PHE A 1 146 ? 12.141 -1.450 -16.509 1.00 78.69 146 PHE A CA 1
ATOM 1202 C C . PHE A 1 146 ? 13.008 -2.257 -15.529 1.00 78.69 146 PHE A C 1
ATOM 1204 O O . PHE A 1 146 ? 13.938 -2.926 -15.987 1.00 78.69 146 PHE A O 1
ATOM 1211 N N . PHE A 1 147 ? 12.701 -2.243 -14.225 1.00 80.88 147 PHE A N 1
ATOM 1212 C CA . PHE A 1 147 ? 13.197 -3.257 -13.296 1.00 80.88 147 PHE A CA 1
ATOM 1213 C C . PHE A 1 147 ? 12.368 -4.527 -13.494 1.00 80.88 147 PHE A C 1
ATOM 1215 O O . PHE A 1 147 ? 11.161 -4.488 -13.245 1.00 80.88 147 PHE A O 1
ATOM 1222 N N . PRO A 1 148 ? 12.958 -5.629 -13.981 1.00 81.00 148 PRO A N 1
ATOM 1223 C CA . PRO A 1 148 ? 12.199 -6.840 -14.251 1.00 81.00 148 PRO A CA 1
ATOM 1224 C C . PRO A 1 148 ? 11.749 -7.508 -12.952 1.00 81.00 148 PRO A C 1
ATOM 1226 O O . PRO A 1 148 ? 12.490 -7.525 -11.970 1.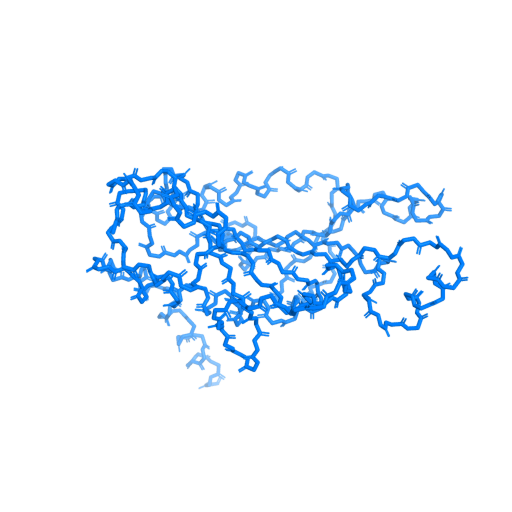00 81.00 148 PRO A O 1
ATOM 1229 N N . ASP A 1 149 ? 10.553 -8.092 -12.967 1.00 81.56 149 ASP A N 1
ATOM 1230 C CA . ASP A 1 149 ? 10.114 -8.961 -11.877 1.00 81.56 149 ASP A CA 1
ATOM 1231 C C . ASP A 1 149 ? 10.973 -10.246 -11.856 1.00 81.56 149 ASP A C 1
ATOM 1233 O O . ASP A 1 149 ? 11.349 -10.747 -12.931 1.00 81.56 149 ASP A O 1
ATOM 1237 N N . PRO A 1 150 ? 11.298 -10.793 -10.669 1.00 77.06 150 PRO A N 1
ATOM 1238 C CA . PRO A 1 150 ? 11.994 -12.069 -10.537 1.00 77.06 150 PRO A CA 1
ATOM 1239 C C . PRO A 1 150 ? 11.312 -13.192 -11.330 1.00 77.06 150 PRO A C 1
ATOM 1241 O O . PRO A 1 150 ? 10.090 -13.232 -11.452 1.00 77.06 150 PRO A O 1
ATOM 1244 N N . GLY A 1 151 ? 12.105 -14.107 -11.890 1.00 78.00 151 GLY A N 1
ATOM 1245 C CA . GLY A 1 151 ? 11.602 -15.238 -12.680 1.00 78.00 151 GLY A CA 1
ATOM 1246 C C . GLY A 1 151 ? 11.219 -14.911 -14.130 1.00 78.00 151 GLY A C 1
ATOM 1247 O O . GLY A 1 151 ? 10.984 -15.830 -14.914 1.00 78.00 151 GLY A O 1
ATOM 1248 N N . THR A 1 152 ? 11.211 -13.636 -14.533 1.00 82.69 152 THR A N 1
ATOM 1249 C CA . THR A 1 152 ? 11.060 -13.256 -15.949 1.00 82.69 152 THR A CA 1
ATOM 1250 C C . THR A 1 152 ? 12.330 -13.555 -16.753 1.00 82.69 152 THR A C 1
ATOM 1252 O O . THR A 1 152 ? 13.439 -13.553 -16.217 1.00 82.69 152 THR A O 1
ATOM 1255 N N . GLU A 1 153 ? 12.212 -13.745 -18.074 1.00 86.06 153 GLU A N 1
ATOM 1256 C CA . GLU A 1 153 ? 13.376 -13.967 -18.953 1.00 86.06 153 GLU A CA 1
ATOM 1257 C C . GLU A 1 153 ? 14.431 -12.861 -18.823 1.00 86.06 153 GLU A C 1
ATOM 1259 O O . GLU A 1 153 ? 15.634 -13.129 -18.792 1.00 86.06 153 GLU A O 1
ATOM 1264 N N . ARG A 1 154 ? 13.975 -11.609 -18.688 1.00 82.94 154 ARG A N 1
ATOM 1265 C CA . ARG A 1 154 ? 14.845 -10.445 -18.506 1.00 82.94 154 ARG A CA 1
ATOM 1266 C C . ARG A 1 154 ? 15.575 -10.483 -17.162 1.00 82.94 154 ARG A C 1
ATOM 1268 O O . ARG A 1 154 ? 16.767 -10.190 -17.143 1.00 82.94 154 ARG A O 1
ATOM 1275 N N . ALA A 1 155 ? 14.898 -10.849 -16.071 1.00 83.62 155 ALA A N 1
ATOM 1276 C CA . ALA A 1 155 ? 15.542 -11.047 -14.771 1.00 83.62 155 ALA A CA 1
ATOM 1277 C C . ALA A 1 155 ? 16.601 -12.157 -14.846 1.00 83.62 155 ALA A C 1
ATOM 1279 O O . ALA A 1 155 ? 17.765 -11.910 -14.538 1.00 83.62 155 ALA A O 1
ATOM 1280 N N . ASN A 1 156 ? 16.243 -13.322 -15.393 1.00 84.12 156 ASN A N 1
ATOM 1281 C CA . ASN A 1 156 ? 17.156 -14.460 -15.547 1.00 84.12 156 ASN A CA 1
ATOM 1282 C C . ASN A 1 156 ? 18.396 -14.096 -16.388 1.00 84.12 156 AS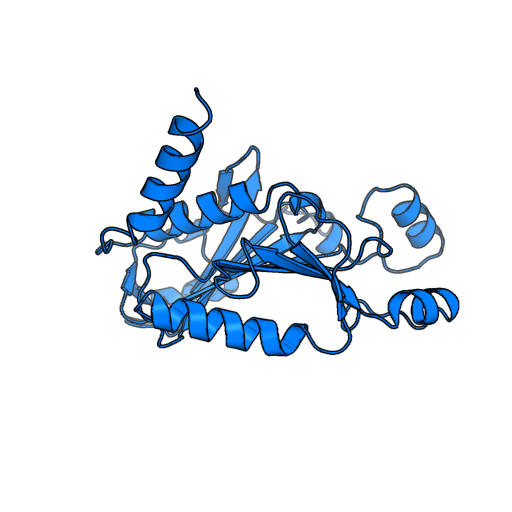N A C 1
ATOM 1284 O O . ASN A 1 156 ? 19.509 -14.549 -16.118 1.00 84.12 156 ASN A O 1
ATOM 1288 N N . ALA A 1 157 ? 18.233 -13.262 -17.421 1.00 85.31 157 ALA A N 1
ATOM 1289 C CA . ALA A 1 157 ? 19.344 -12.781 -18.239 1.00 85.31 157 ALA A CA 1
ATOM 1290 C C . ALA A 1 157 ? 20.286 -11.827 -17.480 1.00 85.31 157 ALA A C 1
ATOM 1292 O O . ALA A 1 157 ? 21.491 -11.835 -17.739 1.00 85.31 157 ALA A O 1
ATOM 1293 N N . LEU A 1 158 ? 19.764 -11.009 -16.559 1.00 81.94 158 LEU A N 1
ATOM 1294 C CA . LEU A 1 158 ? 20.570 -10.139 -15.696 1.00 81.94 158 LEU A CA 1
ATOM 1295 C C . LEU A 1 158 ? 21.328 -10.950 -14.640 1.00 81.94 158 LEU A C 1
ATOM 1297 O O . LEU A 1 158 ? 22.527 -10.734 -14.463 1.00 81.94 158 LEU A O 1
ATOM 1301 N N . GLU A 1 159 ? 20.669 -11.926 -14.016 1.00 82.06 159 GLU A N 1
ATOM 1302 C CA . GLU A 1 159 ? 21.285 -12.827 -13.034 1.00 82.06 159 GLU A CA 1
ATOM 1303 C C . GLU A 1 159 ? 22.442 -13.623 -13.643 1.00 82.06 159 GLU A C 1
ATOM 1305 O O . GLU A 1 159 ? 23.532 -13.666 -13.075 1.00 82.06 159 GLU A O 1
ATOM 1310 N N . LYS A 1 160 ? 22.266 -14.163 -14.860 1.00 85.88 160 LYS A N 1
ATOM 1311 C CA . LYS A 1 160 ? 23.340 -14.846 -15.609 1.00 85.88 160 LYS A CA 1
ATOM 1312 C C . LYS A 1 160 ? 24.563 -13.962 -15.870 1.00 85.88 160 LYS A C 1
ATOM 1314 O O . LYS A 1 160 ? 25.651 -14.480 -16.098 1.00 85.88 160 LYS A O 1
ATOM 1319 N N . ARG A 1 161 ? 24.396 -12.638 -15.859 1.00 84.56 161 ARG A N 1
ATOM 1320 C CA . ARG A 1 161 ? 25.477 -11.650 -16.013 1.00 84.56 161 ARG A CA 1
ATOM 1321 C C . ARG A 1 161 ? 26.046 -11.181 -14.667 1.00 84.56 161 ARG A C 1
ATOM 1323 O O . ARG A 1 161 ? 26.809 -10.222 -14.647 1.00 84.56 161 ARG A O 1
ATOM 1330 N N . GLY A 1 162 ? 25.653 -11.807 -13.556 1.00 79.25 162 GLY A N 1
ATOM 1331 C CA . GLY A 1 162 ? 26.072 -11.432 -12.205 1.00 79.25 162 GLY A CA 1
ATOM 1332 C C . GLY A 1 162 ? 25.456 -10.125 -11.698 1.00 79.25 162 GLY A C 1
ATOM 1333 O O . GLY A 1 162 ? 25.949 -9.565 -10.722 1.00 79.25 162 GLY A O 1
ATOM 1334 N N . LYS A 1 163 ? 24.404 -9.607 -12.350 1.00 76.31 163 LYS A N 1
ATOM 1335 C CA . LYS A 1 163 ? 23.697 -8.409 -11.880 1.00 76.31 163 LYS A CA 1
ATOM 1336 C C . LYS A 1 163 ? 22.669 -8.795 -10.815 1.00 76.31 163 LYS A C 1
ATOM 1338 O O . LYS A 1 163 ? 21.941 -9.771 -10.977 1.00 76.31 163 LYS A O 1
ATOM 1343 N N . LEU A 1 164 ? 22.585 -7.997 -9.750 1.00 67.00 164 LEU A N 1
ATOM 1344 C CA . LEU A 1 164 ? 21.579 -8.166 -8.703 1.00 67.00 164 LEU A CA 1
ATOM 1345 C C . LEU A 1 164 ? 20.187 -7.814 -9.248 1.00 67.00 164 LEU A C 1
ATOM 1347 O O . LEU A 1 164 ? 19.960 -6.685 -9.685 1.00 67.00 164 LEU A O 1
ATOM 1351 N N . VAL A 1 165 ? 19.252 -8.763 -9.183 1.00 67.88 165 VAL A N 1
ATOM 1352 C CA . VAL A 1 165 ? 17.829 -8.523 -9.448 1.00 67.88 165 VAL A CA 1
ATOM 1353 C C . VAL A 1 165 ? 17.119 -8.365 -8.108 1.00 67.88 165 VAL A C 1
ATOM 1355 O O . VAL A 1 165 ? 16.862 -9.334 -7.400 1.00 67.88 165 VAL A O 1
ATOM 1358 N N . ILE A 1 166 ? 16.844 -7.117 -7.735 1.00 69.00 166 ILE A N 1
ATOM 1359 C CA . ILE A 1 166 ? 16.032 -6.798 -6.557 1.00 69.00 166 ILE A CA 1
ATOM 1360 C C . ILE A 1 166 ? 14.568 -6.928 -6.969 1.00 69.00 166 ILE A C 1
ATOM 1362 O O . ILE A 1 166 ? 14.173 -6.358 -7.987 1.00 69.00 166 ILE A O 1
ATOM 1366 N N . GLY A 1 167 ? 13.764 -7.649 -6.185 1.00 76.12 167 GLY A N 1
ATOM 1367 C CA . GLY A 1 167 ? 12.337 -7.754 -6.462 1.00 76.12 167 GLY A CA 1
ATOM 1368 C C . GLY A 1 167 ? 11.674 -6.369 -6.370 1.00 76.12 167 GLY A C 1
ATOM 1369 O O . GLY A 1 167 ? 11.711 -5.745 -5.305 1.00 76.12 167 GLY A O 1
ATOM 1370 N N . PRO A 1 168 ? 11.118 -5.846 -7.478 1.00 86.69 168 PRO A N 1
ATOM 1371 C CA . PRO A 1 168 ? 10.516 -4.523 -7.509 1.00 86.69 168 PRO A CA 1
ATOM 1372 C C . PRO A 1 168 ? 9.318 -4.504 -6.561 1.00 86.69 168 PRO A C 1
ATOM 1374 O O . PRO A 1 168 ? 8.465 -5.388 -6.604 1.00 86.69 168 PRO A O 1
ATOM 1377 N N . SER A 1 169 ? 9.253 -3.498 -5.695 1.00 89.81 169 SER A N 1
ATOM 1378 C CA . SER A 1 169 ? 8.227 -3.394 -4.659 1.00 89.81 169 SER A CA 1
ATOM 1379 C C . SER A 1 169 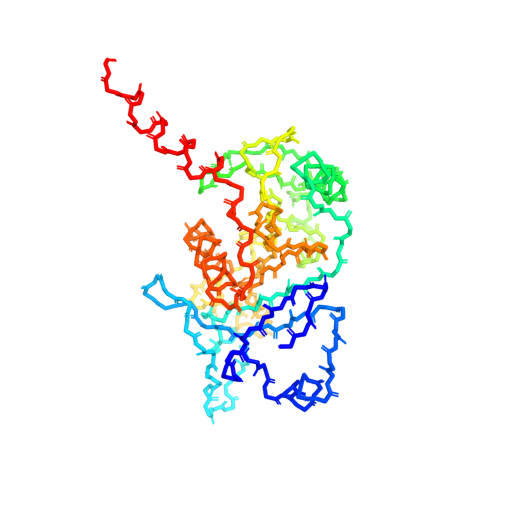? 7.361 -2.153 -4.825 1.00 89.81 169 SER A C 1
ATOM 1381 O O . SER A 1 169 ? 7.721 -1.188 -5.508 1.00 89.81 169 SER A O 1
ATOM 1383 N N . CYS A 1 170 ? 6.206 -2.203 -4.182 1.00 93.88 170 CYS A N 1
ATOM 1384 C CA . CYS A 1 170 ? 5.242 -1.131 -4.059 1.00 93.88 170 CYS A CA 1
ATOM 1385 C C . CYS A 1 170 ? 5.077 -0.756 -2.588 1.00 93.88 170 CYS A C 1
ATOM 1387 O O . CYS A 1 170 ? 5.075 -1.618 -1.712 1.00 93.88 170 CYS A O 1
ATOM 1389 N N . SER A 1 171 ? 4.916 0.539 -2.341 1.00 96.44 171 SER A N 1
ATOM 1390 C CA . SER A 1 171 ? 4.437 1.099 -1.083 1.00 96.44 171 SER A CA 1
ATOM 1391 C C . SER A 1 171 ? 3.053 1.684 -1.333 1.00 96.44 171 SER A C 1
ATOM 1393 O O . SER A 1 171 ? 2.889 2.484 -2.248 1.00 96.44 171 SER A O 1
ATOM 1395 N N . HIS A 1 172 ? 2.058 1.243 -0.578 1.00 97.94 172 HIS A N 1
ATOM 1396 C CA . HIS A 1 172 ? 0.642 1.535 -0.770 1.00 97.94 172 HIS A CA 1
ATOM 1397 C C . HIS A 1 172 ? 0.094 2.178 0.498 1.00 97.94 172 HIS A C 1
ATOM 1399 O O . HIS A 1 172 ? -0.108 1.517 1.512 1.00 97.94 172 HIS A O 1
ATOM 1405 N N . ASP A 1 173 ? -0.147 3.477 0.422 1.00 97.94 173 ASP A N 1
ATOM 1406 C CA . ASP A 1 173 ? -0.740 4.282 1.476 1.00 97.94 173 ASP A CA 1
ATOM 1407 C C . ASP A 1 173 ? -2.277 4.239 1.349 1.00 97.94 173 ASP A C 1
ATOM 1409 O O . ASP A 1 173 ? -2.853 4.592 0.311 1.00 97.94 173 ASP A O 1
ATOM 1413 N N . ILE A 1 174 ? -2.953 3.774 2.401 1.00 96.62 174 ILE A N 1
ATOM 1414 C CA . ILE A 1 174 ? -4.416 3.698 2.503 1.00 96.62 174 ILE A CA 1
ATOM 1415 C C . ILE A 1 174 ? -4.860 4.794 3.471 1.00 96.62 174 ILE A C 1
ATOM 1417 O O . ILE A 1 174 ? -4.622 4.705 4.677 1.00 96.62 174 ILE A O 1
ATOM 1421 N N . PHE A 1 175 ? -5.536 5.826 2.963 1.00 93.62 175 PHE A N 1
ATOM 1422 C CA . PHE A 1 175 ? -5.970 6.961 3.789 1.00 93.62 175 PHE A CA 1
ATOM 1423 C C . PHE A 1 175 ? -7.371 6.750 4.374 1.00 93.62 175 PHE A C 1
ATOM 1425 O O . PHE A 1 175 ? -7.674 7.190 5.490 1.00 93.62 175 PHE A O 1
ATOM 1432 N N . LEU A 1 176 ? -8.245 6.047 3.646 1.00 90.88 176 LEU A N 1
ATOM 1433 C CA . LEU A 1 176 ? -9.618 5.784 4.076 1.00 90.88 176 LEU A CA 1
ATOM 1434 C C . LEU A 1 176 ? -9.746 4.429 4.787 1.00 90.88 176 LEU A C 1
ATOM 1436 O O . LEU A 1 176 ? -9.904 3.386 4.167 1.00 90.88 176 LEU A O 1
ATOM 1440 N N . HIS A 1 177 ? -9.730 4.471 6.120 1.00 90.75 177 HIS A N 1
ATOM 1441 C CA . HIS A 1 177 ? -9.920 3.322 7.017 1.00 90.75 177 HIS A CA 1
ATOM 1442 C C . HIS A 1 177 ? -10.616 3.728 8.329 1.00 90.75 177 HIS A C 1
ATOM 1444 O O . HIS A 1 177 ? -10.748 4.923 8.615 1.00 90.75 177 HIS A O 1
ATOM 1450 N N . GLY A 1 178 ? -11.026 2.747 9.145 1.00 86.81 178 GLY A N 1
ATOM 1451 C CA . GLY A 1 178 ? -11.777 2.956 10.394 1.00 86.81 178 GLY A CA 1
ATOM 1452 C C . GLY A 1 178 ? -10.955 3.299 11.647 1.00 86.81 178 GLY A C 1
ATOM 1453 O O . GLY A 1 178 ? -11.528 3.769 12.625 1.00 86.81 178 GLY A O 1
ATOM 1454 N N . LEU A 1 179 ? -9.634 3.082 11.643 1.00 90.12 179 LEU A N 1
ATOM 1455 C CA . LEU A 1 179 ? -8.774 3.382 12.802 1.00 90.12 179 LEU A CA 1
ATOM 1456 C C . LEU A 1 179 ? -8.577 4.891 13.029 1.00 90.12 179 LEU A C 1
ATOM 1458 O O . LEU A 1 179 ? -8.331 5.634 12.073 1.00 90.12 179 LEU A O 1
ATOM 1462 N N . ARG A 1 180 ? -8.616 5.312 14.299 1.00 89.56 180 ARG A N 1
ATOM 1463 C CA . ARG A 1 180 ? -8.308 6.677 14.754 1.00 89.56 180 ARG A CA 1
ATOM 1464 C C . ARG A 1 180 ? -6.810 6.922 14.817 1.00 89.56 180 ARG A C 1
ATOM 1466 O O . ARG A 1 180 ? -6.040 5.988 15.055 1.00 89.56 180 ARG A O 1
ATOM 1473 N N . ASN A 1 181 ? -6.412 8.179 14.665 1.00 91.88 181 ASN A N 1
ATOM 1474 C CA . ASN A 1 181 ? -5.037 8.652 14.791 1.00 91.88 181 ASN A CA 1
ATOM 1475 C C . ASN A 1 181 ? -4.025 7.778 14.034 1.00 91.88 181 ASN A C 1
ATOM 1477 O O . ASN A 1 181 ? -2.933 7.498 14.540 1.00 91.88 181 ASN A O 1
ATOM 1481 N N . SER A 1 182 ? -4.433 7.253 12.879 1.00 92.50 182 SER A N 1
ATOM 1482 C CA . SER A 1 182 ? -3.701 6.208 12.180 1.00 92.50 182 SER A CA 1
ATOM 1483 C C . SER A 1 182 ? -3.597 6.493 10.690 1.00 92.50 182 SER A C 1
ATOM 1485 O O . SER A 1 182 ? -4.501 7.073 10.098 1.00 92.50 182 SER A O 1
ATOM 1487 N N . HIS A 1 183 ? -2.496 6.031 10.114 1.00 94.56 183 HIS A N 1
ATOM 1488 C CA . HIS A 1 183 ? -2.248 5.907 8.683 1.00 94.56 183 HIS A CA 1
ATOM 1489 C C . HIS A 1 183 ? -1.796 4.472 8.416 1.00 94.56 183 HIS A C 1
ATOM 1491 O O . HIS A 1 183 ? -1.026 3.926 9.211 1.00 94.56 183 HIS A O 1
ATOM 1497 N N . ILE A 1 184 ? -2.265 3.858 7.332 1.00 96.88 184 ILE A N 1
ATOM 1498 C CA . ILE A 1 184 ? -1.889 2.489 6.975 1.00 96.88 184 ILE A CA 1
ATOM 1499 C C . ILE A 1 184 ? -1.007 2.539 5.735 1.00 96.88 184 ILE A C 1
ATOM 1501 O O . ILE A 1 184 ? -1.446 2.980 4.678 1.00 96.88 184 ILE A O 1
ATOM 1505 N N . GLN A 1 185 ? 0.209 2.024 5.863 1.00 97.62 185 GLN A N 1
ATOM 1506 C CA . GLN A 1 185 ? 1.105 1.766 4.749 1.00 97.62 185 GLN A CA 1
ATOM 1507 C C . GLN A 1 185 ? 1.243 0.257 4.553 1.00 97.62 185 GLN A C 1
ATOM 1509 O O . GLN A 1 185 ? 1.502 -0.482 5.501 1.00 97.62 185 GLN A O 1
ATOM 1514 N N . VAL A 1 186 ? 1.106 -0.204 3.318 1.00 97.75 186 VAL A N 1
ATOM 1515 C CA . VAL A 1 186 ? 1.258 -1.606 2.933 1.00 97.75 186 VAL A CA 1
ATOM 1516 C C . VAL A 1 186 ? 2.431 -1.722 1.968 1.00 97.75 186 VAL A C 1
ATOM 1518 O O . VAL A 1 186 ? 2.546 -0.935 1.036 1.00 97.75 186 VAL A O 1
ATOM 1521 N N . SER A 1 187 ? 3.322 -2.682 2.187 1.00 95.56 187 SER A N 1
ATOM 1522 C CA . SER A 1 187 ? 4.422 -2.987 1.268 1.00 95.56 187 SER A CA 1
ATOM 1523 C C . SER A 1 187 ? 4.257 -4.392 0.704 1.00 95.56 187 SER A C 1
ATOM 1525 O O . SER A 1 187 ? 4.036 -5.328 1.469 1.00 95.56 187 SER A O 1
ATOM 1527 N N . TYR A 1 188 ? 4.361 -4.526 -0.617 1.00 93.75 188 TYR A N 1
ATOM 1528 C CA . TYR A 1 188 ? 4.256 -5.795 -1.346 1.00 93.75 188 TYR A CA 1
ATOM 1529 C C . TYR A 1 188 ? 5.069 -5.747 -2.646 1.00 93.75 188 TYR A C 1
ATOM 1531 O O . TYR A 1 188 ? 5.475 -4.672 -3.098 1.00 93.75 188 TYR A O 1
ATOM 1539 N N . PHE A 1 189 ? 5.320 -6.898 -3.269 1.00 91.12 189 PHE A N 1
ATOM 1540 C CA . PHE A 1 189 ? 6.001 -6.961 -4.565 1.00 91.12 189 PHE A CA 1
ATOM 1541 C C . PHE A 1 189 ? 5.108 -6.457 -5.704 1.00 91.12 189 PHE A C 1
ATOM 1543 O O . PHE A 1 189 ? 3.905 -6.709 -5.735 1.00 91.12 189 PHE A O 1
ATOM 1550 N N . ARG A 1 190 ? 5.697 -5.756 -6.679 1.00 91.31 190 ARG A N 1
ATOM 1551 C CA . ARG A 1 190 ? 4.982 -5.133 -7.805 1.00 91.31 190 ARG A CA 1
ATOM 1552 C C . ARG A 1 190 ? 4.187 -6.133 -8.639 1.00 91.31 190 ARG A C 1
ATOM 1554 O O . ARG A 1 190 ? 3.174 -5.748 -9.220 1.00 91.31 190 ARG A O 1
ATOM 1561 N N . SER A 1 191 ? 4.590 -7.401 -8.659 1.00 89.38 191 SER A N 1
ATOM 1562 C CA . SER A 1 191 ? 3.805 -8.500 -9.229 1.00 89.38 191 SER A CA 1
ATOM 1563 C C . SER A 1 191 ? 2.337 -8.467 -8.779 1.00 89.38 191 SER A C 1
ATOM 1565 O O . SER A 1 191 ? 1.455 -8.732 -9.591 1.00 89.38 191 SER A O 1
ATOM 1567 N N . HIS A 1 192 ? 2.052 -8.036 -7.546 1.00 92.81 192 HIS A N 1
ATOM 1568 C CA . HIS A 1 192 ? 0.701 -7.930 -6.988 1.00 92.81 192 HIS A CA 1
ATOM 1569 C C . HIS A 1 192 ? 0.006 -6.578 -7.206 1.00 92.81 192 HIS A C 1
ATOM 1571 O O . HIS A 1 192 ? -1.135 -6.406 -6.782 1.00 92.81 192 HIS A O 1
ATOM 1577 N N . LEU A 1 193 ? 0.624 -5.611 -7.897 1.00 94.75 193 LEU A N 1
ATOM 1578 C CA . LEU A 1 193 ? 0.016 -4.293 -8.141 1.00 94.75 193 LEU A CA 1
ATOM 1579 C C . LEU A 1 193 ? -1.340 -4.397 -8.851 1.00 94.75 193 LEU A C 1
ATOM 1581 O O . LEU A 1 193 ? -2.237 -3.604 -8.593 1.00 94.75 193 LEU A O 1
ATOM 1585 N N . HIS A 1 194 ? -1.524 -5.384 -9.726 1.00 94.50 194 HIS A N 1
ATOM 1586 C CA . HIS A 1 194 ? -2.801 -5.606 -10.405 1.00 94.50 194 HIS A CA 1
ATOM 1587 C C . HIS A 1 194 ? -3.946 -6.001 -9.450 1.00 94.50 194 HIS A C 1
ATOM 1589 O O . HIS A 1 194 ? -5.112 -5.835 -9.801 1.00 94.50 194 HIS A O 1
ATOM 1595 N N . GLU A 1 195 ? -3.618 -6.459 -8.239 1.00 95.69 195 GLU A N 1
ATOM 1596 C CA . GLU A 1 195 ? -4.544 -6.856 -7.174 1.00 95.69 195 GLU A CA 1
ATOM 1597 C C . GLU A 1 195 ? -4.652 -5.799 -6.061 1.00 95.69 195 GLU A C 1
ATOM 1599 O O . GLU A 1 195 ? -5.258 -6.069 -5.023 1.00 95.69 195 GLU A O 1
ATOM 1604 N N . TRP A 1 196 ? -4.099 -4.590 -6.251 1.00 96.44 196 TRP A N 1
ATOM 1605 C CA . TRP A 1 196 ? -3.993 -3.555 -5.209 1.00 96.44 196 TRP A CA 1
ATOM 1606 C C . TRP A 1 196 ? -5.303 -3.314 -4.447 1.00 96.44 196 TRP A C 1
ATOM 1608 O O . TRP A 1 196 ? -5.297 -3.185 -3.225 1.00 96.44 196 TRP A O 1
ATOM 1618 N N . ARG A 1 197 ? -6.444 -3.296 -5.151 1.00 95.81 197 ARG A N 1
ATOM 1619 C CA . ARG A 1 197 ? -7.755 -3.047 -4.539 1.00 95.81 197 ARG A CA 1
ATOM 1620 C C . ARG A 1 197 ? -8.197 -4.217 -3.664 1.00 95.81 197 ARG A C 1
ATOM 1622 O O . ARG A 1 197 ? -8.769 -3.997 -2.602 1.00 95.81 197 ARG A O 1
ATOM 1629 N N . ALA A 1 198 ? -7.923 -5.453 -4.083 1.00 96.12 198 ALA A N 1
ATOM 1630 C CA . ALA A 1 198 ? -8.222 -6.643 -3.291 1.00 96.12 198 ALA A CA 1
ATOM 1631 C C . ALA A 1 198 ? -7.339 -6.704 -2.036 1.00 96.12 198 ALA A C 1
ATOM 1633 O O . ALA A 1 198 ? -7.839 -7.008 -0.953 1.00 96.12 198 ALA A O 1
ATOM 1634 N N . ILE A 1 199 ? -6.059 -6.341 -2.169 1.00 96.88 199 ILE A N 1
ATOM 1635 C CA . ILE A 1 199 ? -5.124 -6.218 -1.046 1.00 96.88 199 ILE A CA 1
ATOM 1636 C C . ILE A 1 199 ? -5.607 -5.145 -0.066 1.00 96.88 199 ILE A C 1
ATOM 1638 O O . ILE A 1 199 ? -5.735 -5.433 1.120 1.00 96.88 199 ILE A O 1
ATOM 1642 N N . GLU A 1 200 ? -5.951 -3.945 -0.540 1.00 96.62 200 GLU A N 1
ATOM 1643 C CA . GLU A 1 200 ? -6.479 -2.855 0.293 1.00 96.62 200 GLU A CA 1
ATOM 1644 C C . GLU A 1 200 ? -7.710 -3.289 1.092 1.00 96.62 200 GLU A C 1
ATOM 1646 O O . GLU A 1 200 ? -7.749 -3.140 2.314 1.00 96.62 200 GLU A O 1
ATOM 1651 N N . LEU A 1 201 ? -8.697 -3.883 0.416 1.00 94.94 201 LEU A N 1
ATOM 1652 C CA . LEU A 1 201 ? -9.916 -4.368 1.060 1.00 94.94 201 LEU A CA 1
ATOM 1653 C C . LEU A 1 201 ? -9.618 -5.449 2.104 1.00 94.94 201 LEU A C 1
ATOM 1655 O O . LEU A 1 201 ? -10.219 -5.437 3.179 1.00 94.94 201 LEU A O 1
ATOM 1659 N N . ALA A 1 202 ? -8.687 -6.360 1.813 1.00 95.75 202 ALA A N 1
ATOM 1660 C CA . ALA A 1 202 ? -8.275 -7.398 2.748 1.00 95.75 202 ALA A CA 1
ATOM 1661 C C . ALA A 1 202 ? -7.534 -6.820 3.963 1.00 95.75 202 ALA A C 1
ATOM 1663 O O . ALA A 1 202 ? -7.799 -7.253 5.083 1.00 95.75 202 ALA A O 1
ATOM 1664 N N . VAL A 1 203 ? -6.655 -5.829 3.773 1.00 96.12 203 VAL A N 1
ATOM 1665 C CA . VAL A 1 203 ? -5.937 -5.149 4.866 1.00 96.12 203 VAL A CA 1
ATOM 1666 C C . VAL A 1 203 ? -6.917 -4.414 5.775 1.00 96.12 203 VAL A C 1
ATOM 1668 O O . VAL A 1 203 ? -6.866 -4.584 6.993 1.00 96.12 203 VAL A O 1
ATOM 1671 N N . VAL A 1 204 ? -7.839 -3.638 5.199 1.00 94.19 204 VAL A N 1
ATOM 1672 C CA . VAL A 1 204 ? -8.861 -2.919 5.973 1.00 94.19 204 VAL A CA 1
ATOM 1673 C C . VAL A 1 204 ? -9.744 -3.907 6.737 1.00 94.19 204 VAL A C 1
ATOM 1675 O O . VAL A 1 204 ? -9.931 -3.744 7.938 1.00 94.19 204 VAL A O 1
ATOM 1678 N N . ALA A 1 205 ? -10.218 -4.975 6.087 1.00 92.81 205 ALA A N 1
ATOM 1679 C CA . ALA A 1 205 ? -11.028 -5.998 6.746 1.00 92.81 205 ALA A CA 1
ATOM 1680 C C . ALA A 1 205 ? -10.272 -6.722 7.874 1.00 92.81 205 ALA A C 1
ATOM 1682 O O . ALA A 1 205 ? -10.853 -7.001 8.923 1.00 92.81 205 ALA A O 1
ATOM 1683 N N . LEU A 1 206 ? -8.981 -7.007 7.679 1.00 93.94 206 LEU A N 1
ATOM 1684 C CA . LEU A 1 206 ? -8.128 -7.618 8.694 1.00 93.94 206 LEU A CA 1
ATOM 1685 C C . LEU A 1 206 ? -8.006 -6.707 9.923 1.00 93.94 206 LEU A C 1
ATOM 1687 O O . LEU A 1 206 ? -8.247 -7.159 11.041 1.00 93.94 206 LEU A O 1
ATOM 1691 N N . LEU A 1 207 ? -7.690 -5.426 9.727 1.00 93.88 207 LEU A N 1
ATOM 1692 C CA . LEU A 1 207 ? -7.557 -4.461 10.822 1.00 93.88 207 LEU A CA 1
ATOM 1693 C C . LEU A 1 207 ? -8.890 -4.195 11.532 1.00 93.88 207 LEU A C 1
ATOM 1695 O O . LEU A 1 207 ? -8.919 -4.134 12.761 1.00 93.88 207 LEU A O 1
ATOM 1699 N N . ASP A 1 208 ? -9.993 -4.108 10.787 1.00 91.12 208 ASP A N 1
ATOM 1700 C CA . ASP A 1 208 ? -11.335 -3.978 11.359 1.00 91.12 208 ASP A CA 1
ATOM 1701 C C . ASP A 1 208 ? -11.698 -5.203 12.213 1.00 91.12 208 ASP A C 1
ATOM 1703 O O . ASP A 1 208 ? -12.268 -5.045 13.288 1.00 91.12 208 ASP A O 1
ATOM 1707 N N . SER A 1 209 ? -11.314 -6.418 11.794 1.00 91.56 209 SER A N 1
ATOM 1708 C CA . SER A 1 209 ? -11.546 -7.643 12.579 1.00 91.56 209 SER A CA 1
ATOM 1709 C C . SER A 1 209 ? -10.759 -7.690 13.894 1.00 91.56 209 SER A C 1
ATOM 1711 O O . SER A 1 209 ? -11.179 -8.348 14.845 1.00 91.56 209 SER A O 1
ATOM 1713 N N . MET A 1 210 ? -9.626 -6.983 13.962 1.00 92.12 210 MET A N 1
ATOM 1714 C CA . MET A 1 210 ? -8.821 -6.851 15.178 1.00 92.12 210 MET A CA 1
ATOM 1715 C C . MET A 1 210 ? -9.351 -5.745 16.095 1.00 92.12 210 MET A C 1
ATOM 1717 O O . MET A 1 210 ? -9.056 -5.753 17.290 1.00 92.12 210 MET A O 1
ATOM 1721 N N . ASN A 1 211 ? -10.114 -4.786 15.569 1.00 89.94 211 ASN A N 1
ATOM 1722 C CA . ASN A 1 211 ? -10.595 -3.642 16.331 1.00 89.94 211 ASN A CA 1
ATOM 1723 C C . ASN A 1 211 ? -11.780 -4.024 17.233 1.00 89.94 211 ASN A C 1
ATOM 1725 O O . ASN A 1 211 ? -12.817 -4.474 16.756 1.00 89.94 211 ASN A O 1
ATOM 1729 N N . GLN A 1 212 ? -11.630 -3.826 18.545 1.00 83.94 212 GLN A N 1
ATOM 1730 C CA . GLN A 1 212 ? -12.678 -4.091 19.542 1.00 83.94 212 GLN A CA 1
ATOM 1731 C C . GLN A 1 212 ? -13.718 -2.975 19.625 1.00 83.94 212 GLN A C 1
ATOM 1733 O O . GLN A 1 212 ? -14.841 -3.197 20.069 1.00 83.94 212 GLN A O 1
ATOM 1738 N N . GLU A 1 213 ? -13.349 -1.781 19.173 1.00 76.62 213 GLU A N 1
ATOM 1739 C CA . GLU A 1 213 ? -14.232 -0.628 19.077 1.00 76.62 213 GLU A CA 1
ATOM 1740 C C . GLU A 1 213 ? -14.278 -0.180 17.617 1.00 76.62 213 GLU A C 1
ATOM 1742 O O . GLU A 1 213 ? -13.755 0.886 17.267 1.00 76.62 213 GLU A O 1
ATOM 1747 N N . PRO A 1 214 ? -14.860 -0.998 16.718 1.00 61.91 214 PRO A N 1
ATOM 1748 C CA . PRO A 1 214 ? -15.037 -0.575 15.349 1.00 61.91 214 PRO A CA 1
ATOM 1749 C C . PRO A 1 214 ? -15.934 0.658 15.381 1.00 61.91 214 PRO A C 1
ATOM 1751 O O . PRO A 1 214 ? -17.140 0.581 15.632 1.00 61.91 214 PRO A O 1
ATOM 1754 N N . GLN A 1 215 ? -15.357 1.830 15.100 1.00 58.47 215 GLN A N 1
ATOM 1755 C CA . GLN A 1 215 ? -16.171 2.904 14.556 1.00 58.47 215 GLN A CA 1
ATOM 1756 C C . GLN A 1 215 ? -16.873 2.279 13.359 1.00 58.47 215 GLN A C 1
ATOM 1758 O O . GLN A 1 215 ? -16.197 1.593 12.596 1.00 58.47 215 GLN A O 1
ATOM 1763 N N . LYS A 1 216 ? -18.198 2.442 13.222 1.00 50.19 216 LYS A N 1
ATOM 1764 C CA . LYS A 1 216 ? -18.920 2.053 12.001 1.00 50.19 216 LYS A CA 1
ATOM 1765 C C . LYS A 1 216 ? -18.136 2.656 10.841 1.00 50.19 216 LYS A C 1
ATOM 1767 O O . LYS A 1 216 ? -18.233 3.862 10.618 1.00 50.19 216 LYS A O 1
ATOM 1772 N N . ALA A 1 217 ? -17.255 1.849 10.246 1.00 46.09 217 ALA A N 1
ATOM 1773 C CA . ALA A 1 217 ? -16.150 2.324 9.433 1.00 46.09 217 ALA A CA 1
ATOM 1774 C C . ALA A 1 217 ? -16.780 3.182 8.370 1.00 46.09 217 ALA A C 1
ATOM 1776 O O . ALA A 1 217 ? -17.670 2.632 7.730 1.00 46.09 217 ALA A O 1
ATOM 1777 N N . LEU A 1 218 ? -16.412 4.476 8.286 1.00 47.44 218 LEU A N 1
ATOM 1778 C CA . LEU A 1 218 ? -16.868 5.452 7.287 1.00 47.44 218 LEU A CA 1
ATOM 1779 C C . LEU A 1 218 ? -17.734 4.760 6.232 1.00 47.44 218 LEU A C 1
ATOM 1781 O O . LEU A 1 218 ? -17.242 4.335 5.185 1.00 47.44 218 LEU A O 1
ATOM 1785 N N . SER A 1 219 ? -19.020 4.559 6.550 1.00 43.56 219 SER A N 1
ATOM 1786 C CA . SER A 1 219 ? -19.884 3.629 5.799 1.00 43.56 219 SER A CA 1
ATOM 1787 C C . SER A 1 219 ? -20.190 4.159 4.395 1.00 43.56 219 SER A C 1
ATOM 1789 O O . SER A 1 219 ? -20.894 3.537 3.609 1.00 43.56 219 SER A O 1
ATOM 1791 N N . LEU A 1 220 ? -19.609 5.315 4.087 1.00 47.06 220 LEU A N 1
ATOM 1792 C CA . LEU A 1 220 ? -19.707 6.122 2.895 1.00 47.06 220 LEU A CA 1
ATOM 1793 C C . LEU A 1 220 ? -18.941 5.540 1.699 1.00 47.06 220 LEU A C 1
ATOM 1795 O O . LEU A 1 220 ? -19.362 5.790 0.574 1.00 47.06 220 LEU A O 1
ATOM 1799 N N . VAL A 1 221 ? -17.871 4.753 1.893 1.00 49.44 221 VAL A N 1
ATOM 1800 C CA . VAL A 1 221 ? -17.140 4.157 0.749 1.00 49.44 221 VAL A CA 1
ATOM 1801 C C . VAL A 1 221 ? -17.866 2.911 0.228 1.00 49.44 221 VAL A C 1
ATOM 1803 O O . VAL A 1 221 ? -18.143 2.821 -0.965 1.00 49.44 221 VAL A O 1
ATOM 1806 N N . ARG A 1 222 ? -18.314 2.009 1.120 1.00 46.75 222 ARG A N 1
ATOM 1807 C CA . ARG A 1 222 ? -19.111 0.827 0.721 1.00 46.75 222 ARG A CA 1
ATOM 1808 C C . ARG A 1 222 ? -20.495 1.190 0.164 1.00 46.75 222 ARG A C 1
ATOM 1810 O O . ARG A 1 222 ? -20.996 0.478 -0.699 1.00 46.75 222 ARG A O 1
ATOM 1817 N N . GLN A 1 223 ? -21.101 2.298 0.603 1.00 42.31 223 GLN A N 1
ATOM 1818 C CA . GLN A 1 223 ? -22.369 2.779 0.031 1.00 42.31 223 GLN A CA 1
ATOM 1819 C C . GLN A 1 223 ? -22.208 3.402 -1.368 1.00 42.31 223 GLN A C 1
ATOM 1821 O O . GLN A 1 223 ? -23.150 3.352 -2.157 1.00 42.31 223 GLN A O 1
ATOM 1826 N N . ARG A 1 224 ? -21.033 3.953 -1.708 1.00 49.50 224 ARG A N 1
ATOM 1827 C CA . ARG A 1 224 ? -20.784 4.569 -3.023 1.00 49.50 224 ARG A CA 1
ATOM 1828 C C . ARG A 1 224 ? -20.583 3.552 -4.143 1.00 49.50 224 ARG A C 1
ATOM 1830 O O . ARG A 1 224 ? -21.117 3.763 -5.231 1.00 49.50 224 ARG A O 1
ATOM 1837 N N . ASP A 1 225 ? -19.857 2.467 -3.881 1.00 47.97 225 ASP A N 1
ATOM 1838 C CA . ASP A 1 225 ? -19.614 1.428 -4.892 1.00 47.97 225 ASP A CA 1
ATOM 1839 C C . ASP A 1 225 ? -20.914 0.664 -5.220 1.00 47.97 225 ASP A C 1
ATOM 1841 O O . ASP A 1 225 ? -21.235 0.477 -6.393 1.00 47.97 225 ASP A O 1
ATOM 1845 N N . ALA A 1 226 ? -21.760 0.390 -4.216 1.00 45.38 226 ALA A N 1
ATOM 1846 C CA . ALA A 1 226 ? -23.094 -0.184 -4.431 1.00 45.38 226 ALA A CA 1
ATOM 1847 C C . ALA A 1 226 ? -24.031 0.735 -5.249 1.00 45.38 226 ALA A C 1
ATOM 1849 O O . ALA A 1 226 ? -24.838 0.252 -6.043 1.00 45.38 226 ALA A O 1
ATOM 1850 N N . GLN A 1 227 ? -23.917 2.064 -5.106 1.00 39.97 227 GLN A N 1
ATOM 1851 C CA . GLN A 1 227 ? -24.703 3.010 -5.908 1.00 39.97 227 GLN A CA 1
ATOM 1852 C C . GLN A 1 227 ? -24.209 3.131 -7.356 1.00 39.97 227 GLN A C 1
ATOM 1854 O O . GLN A 1 227 ? -25.034 3.285 -8.258 1.00 39.97 227 GLN A O 1
ATOM 1859 N N . ARG A 1 228 ? -22.897 3.024 -7.610 1.00 47.53 228 ARG A N 1
ATOM 1860 C CA . ARG A 1 228 ? -22.340 3.057 -8.974 1.00 47.53 228 ARG A CA 1
ATOM 1861 C C . ARG A 1 228 ? -22.717 1.824 -9.796 1.00 47.53 228 ARG A C 1
ATOM 1863 O O . ARG A 1 228 ? -23.054 1.985 -10.965 1.00 47.53 228 ARG A O 1
ATOM 1870 N N . GLU A 1 229 ? -22.747 0.637 -9.193 1.00 43.81 229 GLU A N 1
ATOM 1871 C CA . GLU A 1 229 ? -23.192 -0.587 -9.880 1.00 43.81 229 GLU A CA 1
ATOM 1872 C C . GLU A 1 229 ? -24.704 -0.584 -10.162 1.00 43.81 229 GLU A C 1
ATOM 1874 O O . GLU A 1 229 ? -25.138 -1.039 -11.217 1.00 43.81 229 GLU A O 1
ATOM 1879 N N . SER A 1 230 ? -25.516 0.022 -9.289 1.00 42.97 230 SER A N 1
ATOM 1880 C CA . SER A 1 230 ? -26.963 0.171 -9.521 1.00 42.97 230 SER A CA 1
ATOM 1881 C C . SER A 1 230 ? -27.346 1.270 -10.531 1.00 42.97 230 SER A C 1
ATOM 1883 O O . SER A 1 230 ? -28.480 1.300 -11.005 1.00 42.97 230 SER A O 1
ATOM 1885 N N . GLY A 1 231 ? -26.417 2.175 -10.869 1.00 40.09 231 GLY A N 1
ATOM 1886 C CA . GLY A 1 231 ? -26.646 3.316 -11.765 1.00 40.09 231 GLY A CA 1
ATOM 1887 C C . GLY A 1 231 ? -26.270 3.087 -13.234 1.00 40.09 231 GLY A C 1
ATOM 1888 O O . GLY A 1 231 ? -26.571 3.941 -14.061 1.00 40.09 231 GLY A O 1
ATOM 1889 N N . MET A 1 232 ? -25.635 1.958 -13.574 1.00 40.88 232 MET A N 1
ATOM 1890 C CA . MET A 1 232 ? -25.287 1.583 -14.959 1.00 40.88 232 MET A CA 1
ATOM 1891 C C . MET A 1 232 ? -26.338 0.689 -15.640 1.00 40.88 232 MET A C 1
ATOM 1893 O O . MET A 1 232 ? -26.091 0.147 -16.714 1.00 40.88 232 MET A O 1
ATOM 1897 N N . GLY A 1 233 ? -27.514 0.532 -15.030 1.00 42.97 233 GLY A N 1
ATOM 1898 C CA . GLY A 1 233 ? -28.625 -0.242 -15.576 1.00 42.97 233 GLY A CA 1
ATOM 1899 C C . GLY A 1 233 ? -29.833 0.617 -15.932 1.00 42.97 233 GLY A C 1
ATOM 1900 O O . GLY A 1 233 ? -30.883 0.406 -15.333 1.00 42.97 233 GLY A O 1
ATOM 1901 N N . ARG A 1 234 ? -29.693 1.568 -16.864 1.00 34.72 234 ARG A N 1
ATOM 1902 C CA . ARG A 1 234 ? -30.784 2.093 -17.708 1.00 34.72 234 ARG A CA 1
ATOM 1903 C C . ARG A 1 234 ? -30.237 2.606 -19.030 1.00 34.72 234 ARG A C 1
ATOM 1905 O O . ARG A 1 234 ? -29.280 3.407 -18.980 1.00 34.72 234 ARG A O 1
#

Foldseek 3Di:
DAELNFQFQDDLLQADPVCSVVVVPDPYDQKDKGKFFCDPLATHRDDDPPDPPDPQVRRQRIKIKIKGFAQAQDLVSLLVVVLVVVVVVPPQWDFDDDDLQWTKIWHNCVVVCVVVVVDDQPNGWIWTFPPDSNRTQKIKTKRDPVLPAPPDPVNVVCVVVVHDRGQIKMWMWGSQAQDHSITMIMMHGVVCVSVNVSVNVNSRVVRQVRTPDRPVRPCVVVVVVVVVVVPVPD

Sequence (234 aa):
MMVNGNHLLIPANYIPSYMRGLYAQAGNRPGLLLQAQWKRGKLLPFIAPHDNTPIWISYQDEVSILVQHFDANTLAEKYQLAQRFSSIWMPNRKQVASRHGLLRYEHNDLPQRVREDVITVFYEKDLYLYPSRERIETQIVCAPDFFPDPGTERANALEKRGKLVIGPSCSHDIFLHGLRNSHIQVSYFRSHLHEWRAIELAVVALLDSMNQEPQKALSLVRQRDAQRESGMGR